Protein AF-A0A3N4USU9-F1 (afdb_monomer_lite)

Structure (mmCIF, N/CA/C/O backbone):
data_AF-A0A3N4USU9-F1
#
_entry.id   AF-A0A3N4USU9-F1
#
loop_
_atom_site.group_PDB
_atom_site.id
_atom_site.type_symbol
_atom_site.label_atom_id
_atom_site.label_alt_id
_atom_site.label_comp_id
_atom_site.label_asym_id
_atom_site.label_entity_id
_atom_site.label_seq_id
_atom_site.pdbx_PDB_ins_code
_atom_site.Cartn_x
_atom_site.Cartn_y
_atom_site.Cartn_z
_atom_site.occupancy
_atom_site.B_iso_or_equiv
_atom_site.auth_seq_id
_atom_site.auth_comp_id
_atom_site.auth_asym_id
_atom_site.auth_atom_id
_atom_site.pdbx_PDB_model_num
ATOM 1 N N . MET A 1 1 ? -16.118 17.727 32.313 1.00 42.22 1 MET A N 1
ATOM 2 C CA . MET A 1 1 ? -17.573 17.587 32.101 1.00 42.22 1 MET A CA 1
ATOM 3 C C . MET A 1 1 ? -17.747 16.653 30.914 1.00 42.22 1 MET A C 1
ATOM 5 O O . MET A 1 1 ? -17.311 17.023 29.834 1.00 42.22 1 MET A O 1
ATOM 9 N N . MET A 1 2 ? -18.210 15.415 31.122 1.00 39.75 2 MET A N 1
ATOM 10 C CA . MET A 1 2 ? -18.473 14.499 30.002 1.00 39.75 2 MET A CA 1
ATOM 11 C C . MET A 1 2 ? -19.680 15.032 29.230 1.00 39.75 2 MET A C 1
ATOM 13 O O . MET A 1 2 ? -20.738 15.245 29.820 1.00 39.75 2 MET A O 1
ATOM 17 N N . ASP A 1 3 ? -19.502 15.308 27.941 1.00 45.31 3 ASP A N 1
ATOM 18 C CA . ASP A 1 3 ? -20.587 15.764 27.081 1.00 45.31 3 ASP A CA 1
ATOM 19 C C . ASP A 1 3 ? -21.438 14.565 26.636 1.00 45.31 3 ASP A C 1
ATOM 21 O O . ASP A 1 3 ? -21.080 13.820 25.726 1.00 45.31 3 ASP A O 1
ATOM 25 N N . PHE A 1 4 ? -22.584 14.379 27.290 1.00 55.12 4 PHE A N 1
ATOM 26 C CA . PHE A 1 4 ? -23.579 13.365 26.930 1.00 55.12 4 PHE A CA 1
ATOM 27 C C . PHE A 1 4 ? -24.435 13.763 25.703 1.00 55.12 4 PHE A C 1
ATOM 29 O O . PHE A 1 4 ? -25.357 13.034 25.340 1.00 55.12 4 PHE A O 1
ATOM 36 N N . ASN A 1 5 ? -24.157 14.899 25.041 1.00 56.62 5 ASN A N 1
ATOM 37 C CA . ASN A 1 5 ? -24.917 15.394 23.886 1.00 56.62 5 ASN A CA 1
ATOM 38 C C . ASN A 1 5 ? -24.322 15.055 22.519 1.00 56.62 5 ASN A C 1
ATOM 40 O O . ASN A 1 5 ? -24.916 15.447 21.511 1.00 56.62 5 ASN A O 1
ATOM 44 N N . ALA A 1 6 ? -23.220 14.303 22.440 1.00 53.88 6 ALA A N 1
ATOM 45 C CA . ALA A 1 6 ? -22.645 13.901 21.152 1.00 53.88 6 ALA A CA 1
ATOM 46 C C . ALA A 1 6 ? -23.665 13.181 20.235 1.00 53.88 6 ALA A C 1
ATOM 48 O O . ALA A 1 6 ? -23.505 13.169 19.022 1.00 53.88 6 ALA A O 1
ATOM 49 N N . SER A 1 7 ? -24.762 12.651 20.796 1.00 56.38 7 SER A N 1
ATOM 50 C CA . SER A 1 7 ? -25.875 11.993 20.098 1.00 56.38 7 SER A CA 1
ATOM 51 C C . SER A 1 7 ? -27.075 12.897 19.745 1.00 56.38 7 SER A C 1
ATOM 53 O O . SER A 1 7 ? -28.122 12.381 19.341 1.00 56.38 7 SER A O 1
ATOM 55 N N . LYS A 1 8 ? -27.008 14.228 19.911 1.00 67.81 8 LYS A N 1
ATOM 56 C CA . LYS A 1 8 ? -28.188 15.101 19.717 1.00 67.81 8 LYS A CA 1
ATOM 57 C C . LYS A 1 8 ? -28.502 15.469 18.267 1.00 67.81 8 LYS A C 1
ATOM 59 O O . LYS A 1 8 ? -29.647 15.817 17.993 1.00 67.81 8 LYS A O 1
ATOM 64 N N . SER A 1 9 ? -27.551 15.375 17.338 1.00 86.12 9 SER A N 1
ATOM 65 C CA . SER A 1 9 ? -27.833 15.625 15.920 1.00 86.12 9 SER A CA 1
ATOM 66 C C . SER A 1 9 ? -28.196 14.333 15.187 1.00 86.12 9 SER A C 1
ATOM 68 O O . SER A 1 9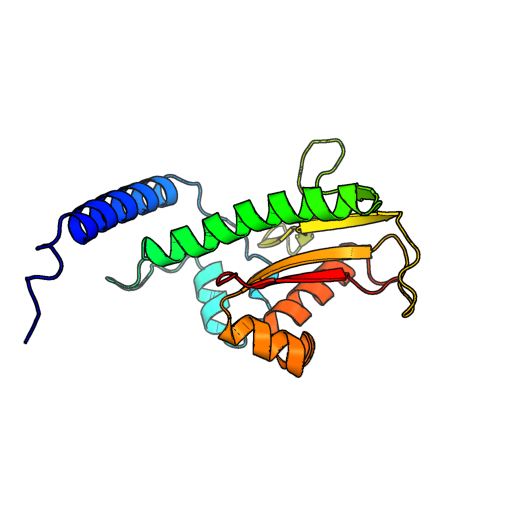 ? -27.663 13.260 15.478 1.00 86.12 9 SER A O 1
ATOM 70 N N . LEU A 1 10 ? -29.086 14.441 14.196 1.00 91.56 10 LEU A N 1
ATOM 71 C CA . LEU A 1 10 ? -29.401 13.341 13.283 1.00 91.56 10 LEU A CA 1
ATOM 72 C C . LEU A 1 10 ? -28.125 12.780 12.636 1.00 91.56 10 LEU A C 1
ATOM 74 O O . LEU A 1 10 ? -27.942 11.566 12.601 1.00 91.56 10 LEU A O 1
ATOM 78 N N . SER A 1 11 ? -27.215 13.656 12.201 1.00 91.69 11 SER A N 1
ATOM 79 C CA . SER A 1 11 ? -25.949 13.266 11.574 1.00 91.69 11 SER A CA 1
ATOM 80 C C . SER A 1 11 ? -25.061 12.440 12.504 1.00 91.69 11 SER A C 1
ATOM 82 O O . SER A 1 11 ? -24.484 11.447 12.066 1.00 91.69 11 SER A O 1
ATOM 84 N N . ALA A 1 12 ? -24.969 12.801 13.788 1.00 88.19 12 ALA A N 1
ATOM 85 C CA . ALA A 1 12 ? -24.167 12.044 14.745 1.00 88.19 12 ALA A CA 1
ATOM 86 C C . ALA A 1 12 ? -24.786 10.674 15.052 1.00 88.19 12 ALA A C 1
ATOM 88 O O . ALA A 1 12 ? -24.067 9.679 15.115 1.00 88.19 12 ALA A O 1
ATOM 89 N N . ARG A 1 13 ? -26.120 10.599 15.169 1.00 89.88 13 ARG A N 1
ATOM 90 C CA . ARG A 1 13 ? -26.834 9.321 15.337 1.00 89.88 13 ARG A CA 1
ATOM 91 C C . ARG A 1 13 ? -26.647 8.403 14.136 1.00 89.88 13 ARG A C 1
ATOM 93 O O . ARG A 1 13 ? -26.327 7.234 14.316 1.00 89.88 13 ARG A O 1
ATOM 100 N N . LEU A 1 14 ? -26.813 8.933 12.926 1.00 92.94 14 LEU A N 1
ATOM 101 C CA . LEU A 1 14 ? -26.617 8.170 11.698 1.00 92.94 14 LEU A CA 1
ATOM 102 C C . LEU A 1 14 ? -25.168 7.684 11.572 1.00 92.94 14 LEU A C 1
ATOM 104 O O . LEU A 1 14 ? -24.947 6.513 11.287 1.00 92.94 14 LEU A O 1
ATOM 108 N N . THR A 1 15 ? -24.192 8.553 11.853 1.00 91.88 15 THR A N 1
ATOM 109 C CA . THR A 1 15 ? -22.771 8.172 11.857 1.00 91.88 15 THR A CA 1
ATOM 110 C C . THR A 1 15 ? -22.510 7.042 12.848 1.00 91.88 15 THR A C 1
ATOM 112 O O . THR A 1 15 ? -21.899 6.054 12.475 1.00 91.88 15 THR A O 1
ATOM 115 N N . ALA A 1 16 ? -23.033 7.122 14.076 1.00 89.88 16 ALA A N 1
ATOM 116 C CA . ALA A 1 16 ? -22.855 6.061 15.068 1.00 89.88 16 ALA A CA 1
ATOM 117 C C . ALA A 1 16 ? -23.449 4.711 14.619 1.00 89.88 16 ALA A C 1
ATOM 119 O O . ALA A 1 16 ? -22.846 3.668 14.861 1.00 89.88 16 ALA A O 1
ATOM 120 N N . LEU A 1 17 ? -24.604 4.722 13.942 1.00 93.00 17 LEU A N 1
ATOM 121 C CA . LEU A 1 17 ? -25.209 3.507 13.381 1.00 93.00 17 LEU A CA 1
ATOM 122 C C . LEU A 1 17 ? -24.357 2.909 12.254 1.00 93.00 17 LEU A C 1
ATOM 124 O O . LEU A 1 17 ? -24.179 1.693 12.205 1.00 93.00 17 LEU A O 1
ATOM 128 N N . ILE A 1 18 ? -23.807 3.754 11.377 1.00 94.06 18 ILE A N 1
ATOM 129 C CA . ILE A 1 18 ? -22.889 3.326 10.314 1.00 94.06 18 ILE A CA 1
ATOM 130 C C . ILE A 1 18 ? -21.615 2.734 10.926 1.00 94.06 18 ILE A C 1
ATOM 132 O O . ILE A 1 18 ? -21.229 1.629 10.557 1.00 94.06 18 ILE A O 1
ATOM 136 N N . ASP A 1 19 ? -20.996 3.425 11.889 1.00 92.44 19 ASP A N 1
ATOM 137 C CA . ASP A 1 19 ? -19.785 2.972 12.580 1.00 92.44 19 ASP A CA 1
ATOM 138 C C . ASP A 1 19 ? -20.002 1.593 13.214 1.00 92.44 19 ASP A C 1
ATOM 140 O O . ASP A 1 19 ? -19.197 0.688 12.995 1.00 92.44 19 ASP A O 1
ATOM 144 N N . ALA A 1 20 ? -21.125 1.404 13.916 1.00 91.38 20 ALA A N 1
ATOM 145 C CA . ALA A 1 20 ? -21.482 0.124 14.518 1.00 91.38 20 ALA A CA 1
ATOM 146 C C . ALA A 1 20 ? -21.653 -0.987 13.467 1.00 91.38 20 ALA A C 1
ATOM 148 O O . ALA A 1 20 ? -21.142 -2.092 13.652 1.00 91.38 20 ALA A O 1
ATOM 149 N N . GLY A 1 21 ? -22.322 -0.699 12.345 1.00 93.81 21 GLY A N 1
ATOM 150 C CA . GLY A 1 21 ? -22.474 -1.651 11.242 1.00 93.81 21 GLY A CA 1
ATOM 151 C C . GLY A 1 21 ? -21.134 -2.049 10.614 1.00 93.81 21 GLY A C 1
ATOM 152 O O . GLY A 1 21 ? -20.874 -3.235 10.406 1.00 93.81 21 GLY A O 1
ATOM 153 N N . MET A 1 22 ? -20.243 -1.081 10.377 1.00 94.25 22 MET A N 1
ATOM 154 C CA . MET A 1 22 ? -18.896 -1.337 9.850 1.00 94.25 22 MET A CA 1
ATOM 155 C C . MET A 1 22 ? -18.056 -2.178 10.819 1.00 94.25 22 MET A C 1
ATOM 157 O O . MET A 1 22 ? -17.357 -3.099 10.397 1.00 94.25 22 MET A O 1
ATOM 161 N N . GLN A 1 23 ? -18.140 -1.897 12.120 1.00 91.81 23 GLN A N 1
ATOM 162 C CA . GLN A 1 23 ? -17.437 -2.657 13.154 1.00 91.81 23 GLN A CA 1
ATOM 163 C C . GLN A 1 23 ? -17.933 -4.103 13.241 1.00 91.81 23 GLN A C 1
ATOM 165 O O . GLN A 1 23 ? -17.115 -5.019 13.303 1.00 91.81 23 GLN A O 1
ATOM 170 N N . GLN A 1 24 ? -19.249 -4.327 13.183 1.00 92.31 24 GLN A N 1
ATOM 171 C CA . GLN A 1 24 ? -19.830 -5.673 13.151 1.00 92.31 24 GLN A CA 1
ATOM 172 C C . GLN A 1 24 ? -19.385 -6.448 11.908 1.00 92.31 24 GLN A C 1
ATOM 174 O O . GLN A 1 24 ? -18.941 -7.590 12.019 1.00 92.31 24 GLN A O 1
ATOM 179 N N . ALA A 1 25 ? -19.429 -5.811 10.734 1.00 92.31 25 ALA A N 1
ATOM 180 C CA . ALA A 1 25 ? -18.960 -6.417 9.492 1.00 92.31 25 ALA A CA 1
ATOM 181 C C . ALA A 1 25 ? -17.468 -6.778 9.563 1.00 92.31 25 ALA A C 1
ATOM 183 O O . ALA A 1 25 ? -17.075 -7.867 9.150 1.00 92.31 25 ALA A O 1
ATOM 184 N N . ARG A 1 26 ? -16.634 -5.901 10.137 1.00 90.12 26 ARG A N 1
ATOM 185 C CA . ARG A 1 26 ? -15.205 -6.164 10.341 1.00 90.12 26 ARG A CA 1
ATOM 186 C C . ARG A 1 26 ? -14.960 -7.306 11.327 1.00 90.12 26 ARG A C 1
ATOM 188 O O . ARG A 1 26 ? -14.083 -8.123 11.076 1.00 90.12 26 ARG A O 1
ATOM 195 N N . ALA A 1 27 ? -15.720 -7.377 12.418 1.00 87.88 27 ALA A N 1
ATOM 196 C CA . ALA A 1 27 ? -15.602 -8.440 13.416 1.00 87.88 27 ALA A CA 1
ATOM 197 C C . ALA A 1 27 ? -15.996 -9.823 12.869 1.00 87.88 27 ALA A C 1
ATOM 199 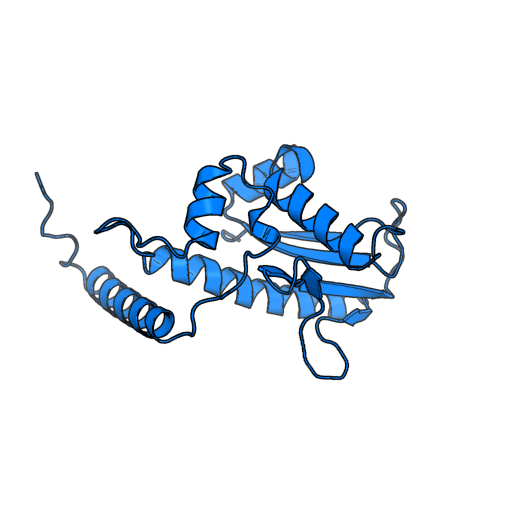O O . ALA A 1 27 ? -15.492 -10.833 13.350 1.00 87.88 27 ALA A O 1
ATOM 200 N N . ALA A 1 28 ? -16.865 -9.869 11.854 1.00 91.75 28 ALA A N 1
ATOM 201 C CA . ALA A 1 28 ? -17.248 -11.101 11.169 1.00 91.75 28 ALA A CA 1
ATOM 202 C C . ALA A 1 28 ? -16.206 -11.587 10.141 1.00 91.75 28 ALA A C 1
ATOM 204 O O . ALA A 1 28 ? -16.287 -12.727 9.683 1.00 91.75 28 ALA A O 1
ATOM 205 N N . GLN A 1 29 ? -15.236 -10.749 9.753 1.00 89.62 29 GLN A N 1
ATOM 206 C CA . GLN A 1 29 ? -14.177 -11.148 8.826 1.00 89.62 29 GLN A CA 1
ATOM 207 C C . GLN A 1 29 ? -13.173 -12.080 9.521 1.00 89.62 29 GLN A C 1
ATOM 209 O O . GLN A 1 29 ? -12.840 -11.867 10.690 1.00 89.62 29 GLN A O 1
ATOM 214 N N . PRO A 1 30 ? -12.632 -13.087 8.809 1.00 88.75 30 PRO A N 1
ATOM 215 C CA . PRO A 1 30 ? -11.577 -13.924 9.358 1.00 88.75 30 PRO A CA 1
ATOM 216 C C . PRO A 1 30 ? -10.366 -13.063 9.728 1.00 88.75 30 PRO A C 1
ATOM 218 O O . PRO A 1 30 ? -9.917 -12.209 8.955 1.00 88.75 30 PRO A O 1
ATOM 221 N N . ARG A 1 31 ? -9.829 -13.291 10.929 1.00 85.25 31 ARG A N 1
ATOM 222 C CA . ARG A 1 31 ? -8.599 -12.629 11.371 1.00 85.25 31 ARG A CA 1
ATOM 223 C C . ARG A 1 31 ? -7.437 -13.111 10.508 1.00 85.25 31 ARG A C 1
ATOM 225 O O . ARG A 1 31 ? -7.342 -14.291 10.176 1.00 85.25 31 ARG A O 1
ATOM 232 N N . ARG A 1 32 ? -6.542 -12.188 10.154 1.00 87.19 32 ARG A N 1
ATOM 233 C CA . ARG A 1 32 ? -5.291 -12.541 9.476 1.00 87.19 32 ARG A CA 1
ATOM 234 C C . ARG A 1 32 ? -4.428 -13.360 10.431 1.00 87.19 32 ARG A C 1
ATOM 236 O O . ARG A 1 32 ? -4.265 -12.984 11.584 1.00 87.19 32 ARG A O 1
ATOM 243 N N . THR A 1 33 ? -3.863 -14.448 9.927 1.00 90.38 33 THR A N 1
ATOM 244 C CA . THR A 1 33 ? -2.987 -15.366 10.676 1.00 90.38 33 THR A CA 1
ATOM 245 C C . THR A 1 33 ? -1.498 -15.089 10.445 1.00 90.38 33 THR A C 1
ATOM 247 O O . THR A 1 33 ? -0.641 -15.825 10.929 1.00 90.38 33 THR A O 1
ATOM 250 N N . TYR A 1 34 ? -1.186 -14.027 9.702 1.00 93.50 34 TYR A N 1
ATOM 251 C CA . TYR A 1 34 ? 0.160 -13.641 9.300 1.00 93.50 34 TYR A CA 1
ATOM 252 C C . TYR A 1 34 ? 0.407 -12.160 9.588 1.00 93.50 34 TYR A C 1
ATOM 254 O O . TYR A 1 34 ? -0.514 -11.337 9.565 1.00 93.50 34 TYR A O 1
ATOM 262 N N . LEU A 1 35 ? 1.673 -11.806 9.801 1.00 94.69 35 LEU A N 1
ATOM 263 C CA . LEU A 1 35 ? 2.101 -10.417 9.870 1.00 94.69 35 LEU A CA 1
ATOM 264 C C . LEU A 1 35 ? 2.188 -9.851 8.451 1.00 94.69 35 LEU A C 1
ATOM 266 O O . LEU A 1 35 ? 2.865 -10.404 7.585 1.00 94.69 35 LEU A O 1
ATOM 270 N N . GLY A 1 36 ? 1.502 -8.738 8.206 1.00 95.38 36 GLY A N 1
ATOM 271 C CA . GLY A 1 36 ? 1.601 -8.036 6.931 1.00 95.38 36 GLY A CA 1
ATOM 272 C C . GLY A 1 36 ? 2.954 -7.341 6.803 1.00 95.38 36 GLY A C 1
ATOM 273 O O . GLY A 1 36 ? 3.327 -6.561 7.674 1.00 95.38 36 GLY A O 1
ATOM 274 N N . ALA A 1 37 ? 3.670 -7.541 5.702 1.00 94.69 37 ALA A N 1
ATOM 275 C CA . ALA A 1 37 ? 4.971 -6.907 5.484 1.00 94.69 37 ALA A CA 1
ATOM 276 C C . ALA A 1 37 ? 4.910 -5.364 5.422 1.00 94.69 37 ALA A C 1
ATOM 278 O O . ALA A 1 37 ? 5.898 -4.701 5.725 1.00 94.69 37 ALA A O 1
ATOM 279 N N . SER A 1 38 ? 3.731 -4.776 5.181 1.00 93.88 38 SER A N 1
ATOM 280 C CA . SER A 1 38 ? 3.488 -3.331 5.335 1.00 93.88 38 SER A CA 1
ATOM 281 C C . SER A 1 38 ? 3.620 -2.823 6.779 1.00 93.88 38 SER A C 1
ATOM 283 O O . SER A 1 38 ? 3.708 -1.618 7.013 1.00 93.88 38 SER A O 1
ATOM 285 N N . ARG A 1 39 ? 3.656 -3.727 7.765 1.00 93.94 39 ARG A N 1
ATOM 286 C CA . ARG A 1 39 ? 3.884 -3.421 9.182 1.00 93.94 39 ARG A CA 1
ATOM 287 C C . ARG A 1 39 ? 5.366 -3.376 9.545 1.00 93.94 39 ARG A C 1
ATOM 289 O O . ARG A 1 39 ? 5.720 -2.666 10.477 1.00 93.94 39 ARG A O 1
ATOM 296 N N . LEU A 1 40 ? 6.236 -4.074 8.813 1.00 90.44 40 LEU A N 1
ATOM 297 C CA . LEU A 1 40 ? 7.642 -4.264 9.201 1.00 90.44 40 LEU A CA 1
ATOM 298 C C . LEU A 1 40 ? 8.483 -2.977 9.224 1.00 90.44 40 LEU A C 1
ATOM 300 O O . LEU A 1 40 ? 9.554 -2.966 9.815 1.00 90.44 40 LEU A O 1
ATOM 304 N N . GLY A 1 41 ? 7.997 -1.881 8.638 1.00 87.19 41 GLY A N 1
ATOM 305 C CA . GLY A 1 41 ? 8.641 -0.569 8.749 1.00 87.19 41 GLY A CA 1
ATOM 306 C C . GLY A 1 41 ? 8.330 0.200 10.042 1.00 87.19 41 GLY A C 1
ATOM 307 O O . GLY A 1 41 ? 8.854 1.296 10.238 1.00 87.19 41 GLY A O 1
ATOM 308 N N . VAL A 1 42 ? 7.443 -0.308 10.904 1.00 92.19 42 VAL A N 1
ATOM 309 C CA . VAL A 1 42 ? 7.060 0.342 12.168 1.00 92.19 42 VAL A CA 1
ATOM 310 C C . VAL A 1 42 ? 8.199 0.238 13.184 1.00 92.19 42 VAL A C 1
ATOM 312 O O . VAL A 1 42 ? 8.660 -0.851 13.495 1.00 92.19 42 VAL A O 1
ATOM 315 N N . ALA A 1 43 ? 8.599 1.372 13.769 1.00 90.81 43 ALA A N 1
ATOM 316 C CA . ALA A 1 43 ? 9.738 1.434 14.691 1.00 90.81 43 ALA A CA 1
ATOM 317 C C . ALA A 1 43 ? 9.540 0.661 16.013 1.00 90.81 43 ALA A C 1
ATOM 319 O O . ALA A 1 43 ? 10.510 0.277 16.658 1.00 90.81 43 ALA A O 1
ATOM 320 N N . CYS A 1 44 ? 8.294 0.459 16.455 1.00 94.56 44 CYS A N 1
ATOM 321 C CA . CYS A 1 44 ? 8.001 -0.244 17.703 1.00 94.56 44 CYS A CA 1
ATOM 322 C C . CYS A 1 44 ? 7.866 -1.753 17.469 1.00 94.56 44 CYS A C 1
ATOM 324 O O . CYS A 1 44 ? 6.782 -2.250 17.164 1.00 94.56 44 CYS A O 1
ATOM 326 N N . GLU A 1 45 ? 8.947 -2.497 17.688 1.00 92.56 45 GLU A N 1
ATOM 327 C CA . GLU A 1 45 ? 8.958 -3.961 17.552 1.00 92.56 45 GLU A CA 1
ATOM 328 C C . GLU A 1 45 ? 7.968 -4.654 18.498 1.00 92.56 45 GLU A C 1
ATOM 330 O O . GLU A 1 45 ? 7.347 -5.653 18.137 1.00 92.56 45 GLU A O 1
ATOM 335 N N . ARG A 1 46 ? 7.747 -4.104 19.701 1.00 94.06 46 ARG A N 1
ATOM 336 C CA . ARG A 1 46 ? 6.758 -4.646 20.646 1.00 94.06 46 ARG A CA 1
ATOM 337 C C . ARG A 1 46 ? 5.338 -4.594 20.077 1.00 94.06 46 ARG A C 1
ATOM 339 O O . ARG A 1 46 ? 4.564 -5.513 20.319 1.00 94.06 46 ARG A O 1
ATOM 346 N N . ALA A 1 47 ? 5.006 -3.557 19.305 1.00 91.88 47 ALA A N 1
ATOM 347 C CA . ALA A 1 47 ? 3.713 -3.486 18.632 1.00 91.88 47 ALA A CA 1
ATOM 348 C C . ALA A 1 47 ? 3.562 -4.624 17.610 1.00 91.88 47 ALA A C 1
ATOM 350 O O . ALA A 1 47 ? 2.522 -5.274 17.573 1.00 91.88 47 ALA A O 1
ATOM 351 N N . LEU A 1 48 ? 4.626 -4.935 16.859 1.00 92.31 48 LEU A N 1
ATOM 352 C CA . LEU A 1 48 ? 4.636 -6.070 15.929 1.00 92.31 48 LEU A CA 1
ATOM 353 C C . LEU A 1 48 ? 4.475 -7.408 16.659 1.00 92.31 48 LEU A C 1
ATOM 355 O O . LEU A 1 48 ? 3.751 -8.278 16.187 1.00 92.31 48 LEU A O 1
ATOM 359 N N . GLN A 1 49 ? 5.091 -7.569 17.832 1.00 92.81 49 GLN A N 1
ATOM 360 C CA . GLN A 1 49 ? 4.913 -8.772 18.649 1.00 92.81 49 GLN A CA 1
ATOM 361 C C . GLN A 1 49 ? 3.461 -8.965 19.094 1.00 92.81 49 GLN A C 1
ATOM 363 O O . GLN A 1 49 ? 2.980 -10.094 19.074 1.00 92.81 49 GLN A O 1
ATOM 368 N N . TYR A 1 50 ? 2.755 -7.893 19.468 1.00 92.38 50 TYR A N 1
ATOM 369 C CA . TYR A 1 50 ? 1.337 -7.985 19.823 1.00 92.38 50 TYR A CA 1
ATOM 370 C C . TYR A 1 50 ? 0.463 -8.394 18.639 1.00 92.38 50 TYR A C 1
ATOM 372 O O . TYR A 1 50 ? -0.442 -9.203 18.820 1.00 92.38 50 TYR A O 1
ATOM 380 N N . GLU A 1 51 ? 0.762 -7.908 17.432 1.00 90.31 51 GLU A N 1
ATOM 381 C CA . GLU A 1 51 ? 0.072 -8.351 16.214 1.00 90.31 51 GLU A CA 1
ATOM 382 C C . GLU A 1 51 ? 0.335 -9.833 15.927 1.00 90.31 51 GLU A C 1
ATOM 384 O O . GLU A 1 51 ? -0.592 -10.584 15.643 1.00 90.31 51 GLU A O 1
ATOM 389 N N . VAL A 1 52 ? 1.588 -10.275 16.058 1.00 90.44 52 VAL A N 1
ATOM 390 C CA . VAL A 1 52 ? 1.972 -11.678 15.841 1.00 90.44 52 VAL A CA 1
ATOM 391 C C . VAL A 1 52 ? 1.357 -12.616 16.884 1.00 90.44 52 VAL A C 1
ATOM 393 O O . VAL A 1 52 ? 1.023 -13.753 16.555 1.00 90.44 52 VAL A O 1
ATOM 396 N N . ALA A 1 53 ? 1.235 -12.169 18.134 1.00 92.00 53 ALA A N 1
ATOM 397 C CA . ALA A 1 53 ? 0.661 -12.943 19.233 1.00 92.00 53 ALA A CA 1
ATOM 398 C C . ALA A 1 53 ? -0.876 -12.886 19.285 1.00 92.00 53 ALA A C 1
ATOM 400 O O . ALA A 1 53 ? -1.460 -13.484 20.185 1.00 92.00 53 ALA A O 1
ATOM 401 N N . ASP A 1 54 ? -1.512 -12.154 18.364 1.00 87.81 54 ASP A N 1
ATOM 402 C CA . ASP A 1 54 ? -2.947 -11.858 18.373 1.00 87.81 54 ASP A CA 1
ATOM 403 C C . ASP A 1 54 ? -3.433 -11.321 19.732 1.00 87.81 54 ASP A C 1
ATOM 405 O O . ASP A 1 54 ? -4.486 -11.700 20.249 1.00 87.81 54 ASP A O 1
ATOM 409 N N . ALA A 1 55 ? -2.630 -10.444 20.345 1.00 91.31 55 ALA A N 1
ATOM 410 C CA . ALA A 1 55 ? -2.935 -9.897 21.658 1.00 91.31 55 ALA A CA 1
ATOM 411 C C . ALA A 1 55 ? -4.279 -9.140 21.629 1.00 91.31 55 ALA A C 1
ATOM 413 O O . ALA A 1 55 ? -4.566 -8.423 20.660 1.00 91.31 55 ALA A O 1
ATOM 414 N N . PRO A 1 56 ? -5.119 -9.274 22.672 1.00 87.69 56 PRO A N 1
ATOM 415 C CA . PRO A 1 56 ? -6.376 -8.548 22.738 1.00 87.69 56 PRO A CA 1
ATOM 416 C C . PRO A 1 56 ? -6.115 -7.042 22.753 1.00 87.69 56 PRO A C 1
ATOM 418 O O . PRO A 1 56 ? -5.159 -6.561 23.360 1.00 87.69 56 PRO A O 1
ATOM 421 N N . VAL A 1 57 ? -6.988 -6.301 22.078 1.00 86.50 57 VAL A N 1
ATOM 422 C CA . VAL A 1 57 ? -6.963 -4.839 22.105 1.00 86.50 57 VAL A CA 1
ATOM 423 C C . VAL A 1 57 ? -7.423 -4.367 23.484 1.00 86.50 57 VAL A C 1
ATOM 425 O O . VAL A 1 57 ? -8.349 -4.943 24.057 1.00 86.50 57 VAL A O 1
ATOM 428 N N . ASP A 1 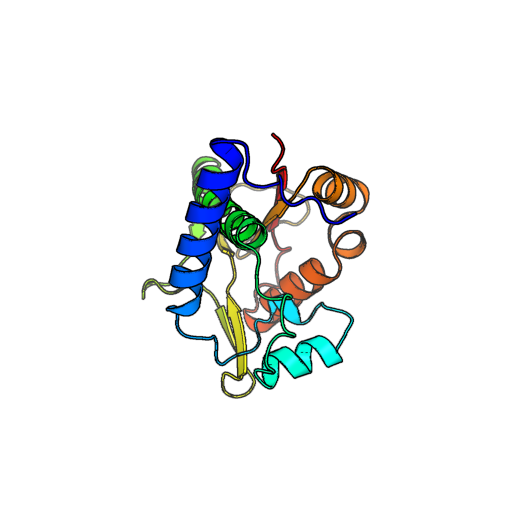58 ? -6.788 -3.318 24.007 1.00 87.81 58 ASP A N 1
ATOM 429 C CA . ASP A 1 58 ? -7.207 -2.705 25.267 1.00 87.81 58 ASP A CA 1
ATOM 430 C C . ASP A 1 58 ? -8.675 -2.238 25.186 1.00 87.81 58 ASP A C 1
ATOM 432 O O . ASP A 1 58 ? -9.078 -1.675 24.160 1.00 87.81 58 ASP A O 1
ATOM 436 N N . PRO A 1 59 ? -9.477 -2.395 26.255 1.00 83.56 59 PRO A N 1
ATOM 437 C CA . PRO A 1 59 ? -10.868 -1.950 26.259 1.00 83.56 59 PRO A CA 1
ATOM 438 C C . PRO A 1 59 ? -11.012 -0.472 25.864 1.00 83.56 59 PRO A C 1
ATOM 440 O O . PRO A 1 59 ? -10.356 0.402 26.438 1.00 83.56 59 PRO A O 1
ATOM 443 N N . GLY A 1 60 ? -11.878 -0.179 24.891 1.00 80.19 60 GLY A N 1
ATOM 444 C CA . GLY A 1 60 ? -12.095 1.180 24.379 1.00 80.19 60 GLY A CA 1
ATOM 445 C C . GLY A 1 60 ? -11.054 1.655 23.356 1.00 80.19 60 GLY A C 1
ATOM 446 O O . GLY A 1 60 ? -11.057 2.831 22.979 1.00 80.19 60 GLY A O 1
ATOM 447 N N . ARG A 1 61 ? -10.138 0.780 22.922 1.00 81.19 61 ARG A N 1
ATOM 448 C CA . ARG A 1 61 ? -9.166 1.030 21.842 1.00 81.19 61 ARG A CA 1
ATOM 449 C C . ARG A 1 61 ? -9.474 0.245 20.567 1.00 81.19 61 ARG A C 1
ATOM 451 O O . ARG A 1 61 ? -8.635 0.197 19.668 1.00 81.19 61 ARG A O 1
ATOM 458 N N . GLU A 1 62 ? -10.653 -0.361 20.476 1.00 81.81 62 GLU A N 1
ATOM 459 C CA . GLU A 1 62 ? -11.124 -1.045 19.277 1.00 81.81 62 GLU A CA 1
ATOM 460 C C . GLU A 1 62 ? -11.142 -0.082 18.078 1.00 81.81 62 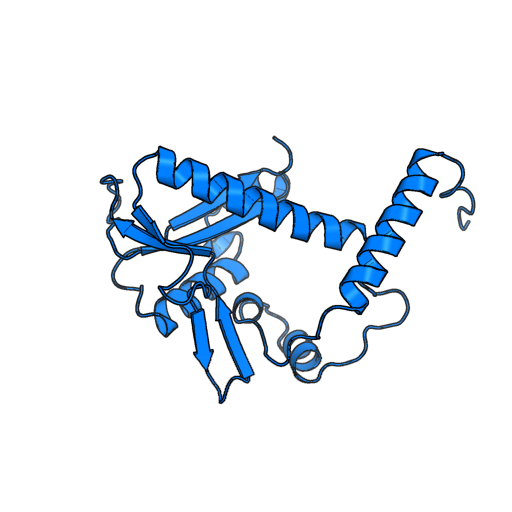GLU A C 1
ATOM 462 O O . GLU A 1 62 ? -11.256 1.137 18.233 1.00 81.81 62 GLU A O 1
ATOM 467 N N . ALA A 1 63 ? -11.015 -0.622 16.862 1.00 75.38 63 ALA A N 1
ATOM 468 C CA . ALA A 1 63 ? -11.025 0.196 15.653 1.00 75.38 63 ALA A CA 1
ATOM 469 C C . ALA A 1 63 ? -12.326 1.013 15.571 1.00 75.38 63 ALA A C 1
ATOM 471 O O . ALA A 1 63 ? -13.418 0.447 15.462 1.00 75.38 63 ALA A O 1
ATOM 472 N N . ASP A 1 64 ? -12.208 2.344 15.621 1.00 84.69 64 ASP A N 1
ATOM 473 C CA . ASP A 1 64 ? -13.352 3.238 15.458 1.00 84.69 64 ASP A CA 1
ATOM 474 C C . ASP A 1 64 ? -13.863 3.188 14.004 1.00 84.69 64 ASP A C 1
ATOM 476 O O . ASP A 1 64 ? -13.114 2.912 13.060 1.00 84.69 64 ASP A O 1
ATOM 480 N N . GLY A 1 65 ? -15.160 3.434 13.792 1.00 88.12 65 GLY A N 1
ATOM 481 C CA . GLY A 1 65 ? -15.734 3.399 12.440 1.00 88.12 65 GLY A CA 1
ATOM 482 C C . GLY A 1 65 ? -15.090 4.426 11.503 1.00 88.12 65 GLY A C 1
ATOM 483 O O . GLY A 1 65 ? -14.975 4.206 10.295 1.00 88.12 65 GLY A O 1
ATOM 484 N N . ARG A 1 66 ? -14.569 5.522 12.064 1.00 90.12 66 ARG A N 1
ATOM 485 C CA . ARG A 1 66 ? -13.771 6.511 11.337 1.00 90.12 66 ARG A CA 1
ATOM 486 C C . ARG A 1 66 ? -12.517 5.902 10.709 1.00 90.12 66 ARG A C 1
ATOM 488 O O . ARG A 1 66 ? -12.244 6.193 9.547 1.00 90.12 66 ARG A O 1
ATOM 495 N N . LEU A 1 67 ? -11.762 5.079 11.432 1.00 91.31 67 LEU A N 1
ATOM 496 C CA . LEU A 1 67 ? -10.581 4.397 10.912 1.00 91.31 67 LEU A CA 1
ATOM 497 C C . LEU A 1 67 ? -10.961 3.403 9.809 1.00 91.31 67 LEU A C 1
ATOM 499 O O . LEU A 1 67 ? -10.286 3.359 8.783 1.00 91.31 67 LEU A O 1
ATOM 503 N N . LEU A 1 68 ? -12.070 2.674 9.971 1.00 93.44 68 LEU A N 1
ATOM 504 C CA . LEU A 1 68 ? -12.575 1.763 8.936 1.00 93.44 68 LEU A CA 1
ATOM 505 C C . LEU A 1 68 ? -12.895 2.508 7.631 1.00 93.44 68 LEU A C 1
ATOM 507 O O . LEU A 1 68 ? -12.447 2.091 6.567 1.00 93.44 68 LEU A O 1
ATOM 511 N N . ARG A 1 69 ? -13.542 3.679 7.706 1.00 94.19 69 ARG A N 1
ATOM 512 C CA . ARG A 1 69 ? -13.774 4.529 6.522 1.00 94.19 69 ARG A CA 1
ATOM 513 C C . ARG A 1 69 ? -12.493 4.999 5.845 1.00 94.19 69 ARG A C 1
ATOM 515 O O . ARG A 1 69 ? -12.472 5.156 4.627 1.00 94.19 69 ARG A O 1
ATOM 522 N N . VAL A 1 70 ? -11.435 5.270 6.611 1.00 94.31 70 VAL A N 1
ATOM 523 C CA . VAL A 1 70 ? -10.141 5.661 6.033 1.00 94.31 70 VAL A CA 1
ATOM 524 C C . VAL A 1 70 ? -9.556 4.514 5.210 1.00 94.31 70 VAL A C 1
ATOM 526 O O . VAL A 1 70 ? -9.046 4.776 4.121 1.00 94.31 70 VAL A O 1
ATOM 529 N N . PHE A 1 71 ? -9.664 3.270 5.688 1.00 93.06 71 PHE A N 1
ATOM 530 C CA . PHE A 1 71 ? -9.236 2.094 4.927 1.00 93.06 71 PHE A CA 1
ATOM 531 C C . PHE A 1 71 ? -10.089 1.879 3.675 1.00 93.06 71 PHE A C 1
ATOM 533 O O . PHE A 1 71 ? -9.528 1.743 2.591 1.00 93.06 71 PHE A O 1
ATOM 540 N N . ASP A 1 72 ? -11.417 1.947 3.793 1.00 94.94 72 ASP A N 1
ATOM 541 C CA . ASP A 1 72 ? -12.316 1.760 2.647 1.00 94.94 72 ASP A CA 1
ATOM 542 C C . ASP A 1 72 ? -12.107 2.825 1.567 1.00 94.94 72 ASP A C 1
ATOM 544 O O . ASP A 1 72 ? -12.037 2.504 0.381 1.00 94.94 72 ASP A O 1
ATOM 548 N N . ARG A 1 73 ? -11.911 4.091 1.958 1.00 96.12 73 ARG A N 1
ATOM 549 C CA . ARG A 1 73 ? -11.531 5.151 1.013 1.00 96.12 73 ARG A CA 1
ATOM 550 C C . ARG A 1 73 ? -10.205 4.841 0.319 1.00 96.12 73 ARG A C 1
ATOM 552 O O . ARG A 1 73 ? -10.053 5.167 -0.852 1.00 96.12 73 ARG A O 1
ATOM 559 N N . GLY A 1 74 ? -9.251 4.245 1.033 1.00 96.12 74 GLY A N 1
ATOM 560 C CA . GLY A 1 74 ? -7.994 3.776 0.455 1.00 96.12 74 GLY A CA 1
ATOM 561 C C . GLY A 1 74 ? -8.230 2.796 -0.694 1.00 96.12 74 GLY A C 1
ATOM 562 O O . GLY A 1 74 ? -7.742 3.054 -1.789 1.00 96.12 74 GLY A O 1
ATOM 563 N N . HIS A 1 75 ? -9.041 1.757 -0.468 1.00 95.38 75 HIS A N 1
ATOM 564 C CA . HIS A 1 75 ? -9.371 0.755 -1.489 1.00 95.38 75 HIS A CA 1
ATOM 565 C C . HIS A 1 75 ? -10.091 1.365 -2.701 1.00 95.38 75 HIS A C 1
ATOM 567 O O . HIS A 1 75 ? -9.706 1.118 -3.837 1.00 95.38 75 HIS A O 1
ATOM 573 N N . VAL A 1 76 ? -11.085 2.235 -2.478 1.00 97.19 76 VAL A N 1
ATOM 574 C CA . VAL A 1 76 ? -11.794 2.907 -3.586 1.00 97.19 76 VAL A CA 1
ATOM 575 C C . VAL A 1 76 ? -10.835 3.745 -4.437 1.00 97.19 76 VAL A C 1
ATOM 577 O O . VAL A 1 76 ? -10.933 3.774 -5.661 1.00 97.19 76 VAL A O 1
ATOM 580 N N . ILE A 1 77 ? -9.891 4.439 -3.799 1.00 97.56 77 ILE A N 1
ATOM 581 C CA . ILE A 1 77 ? -8.921 5.280 -4.506 1.00 97.56 77 ILE A CA 1
ATOM 582 C C . ILE A 1 77 ? -7.854 4.444 -5.219 1.00 97.56 77 ILE A C 1
ATOM 584 O O . ILE A 1 77 ? -7.373 4.857 -6.271 1.00 97.56 77 ILE A O 1
ATOM 588 N N . GLU A 1 78 ? -7.496 3.279 -4.686 1.00 97.75 78 GLU A N 1
ATOM 589 C CA . GLU A 1 78 ? -6.658 2.299 -5.379 1.00 97.75 78 GLU A CA 1
ATOM 590 C C . GLU A 1 78 ? -7.310 1.850 -6.693 1.00 97.75 78 GLU A C 1
ATOM 592 O O . GLU A 1 78 ? -6.681 1.982 -7.742 1.00 97.75 78 GLU A O 1
ATOM 597 N N . ASP A 1 79 ? -8.588 1.459 -6.672 1.00 97.69 79 ASP A N 1
ATOM 598 C CA . ASP A 1 79 ? -9.333 1.079 -7.882 1.00 97.69 79 ASP A CA 1
ATOM 599 C C . ASP A 1 79 ? -9.384 2.219 -8.916 1.00 97.69 79 ASP A C 1
ATOM 601 O O . ASP A 1 79 ? -9.164 2.006 -10.114 1.00 97.69 79 ASP A O 1
ATOM 605 N N . CYS A 1 80 ? -9.613 3.456 -8.462 1.00 98.06 80 CYS A N 1
ATOM 606 C CA . CYS A 1 80 ? -9.555 4.637 -9.325 1.00 98.06 80 CYS A CA 1
ATOM 607 C C . CYS A 1 80 ? -8.170 4.810 -9.967 1.00 98.06 80 CYS A C 1
ATOM 609 O O . CYS A 1 80 ? -8.073 5.006 -11.180 1.00 98.06 80 CYS A O 1
ATOM 611 N N . MET A 1 81 ? -7.097 4.703 -9.179 1.00 98.44 81 MET A N 1
ATOM 612 C CA . MET A 1 81 ? -5.725 4.833 -9.671 1.00 98.44 81 MET A CA 1
ATOM 613 C C . MET A 1 81 ? -5.359 3.740 -10.676 1.00 98.44 81 MET A C 1
ATOM 615 O O . MET A 1 81 ? -4.687 4.039 -11.663 1.00 98.44 81 MET A O 1
ATOM 619 N N . VAL A 1 82 ? -5.832 2.504 -10.479 1.00 98.44 82 VAL A N 1
ATOM 620 C CA . VAL A 1 82 ? -5.686 1.426 -11.470 1.00 98.44 82 VAL A CA 1
ATOM 621 C C . VAL A 1 82 ? -6.293 1.854 -12.807 1.00 98.44 82 VAL A C 1
ATOM 623 O O . VAL A 1 82 ? -5.657 1.709 -13.855 1.00 98.44 82 VAL A O 1
ATOM 626 N N . GLY A 1 83 ? -7.509 2.408 -12.778 1.00 98.62 83 GLY A N 1
ATOM 627 C CA . GLY A 1 83 ? -8.182 2.933 -13.965 1.00 98.62 83 GLY A CA 1
ATOM 628 C C . GLY A 1 83 ? -7.397 4.059 -14.639 1.00 98.62 83 GLY A C 1
ATOM 629 O O . GLY A 1 83 ? -7.196 4.026 -15.853 1.00 98.62 83 GLY A O 1
ATOM 630 N N . TRP A 1 84 ? -6.904 5.025 -13.863 1.00 98.62 84 TRP A N 1
ATOM 631 C CA . TRP A 1 84 ? -6.157 6.17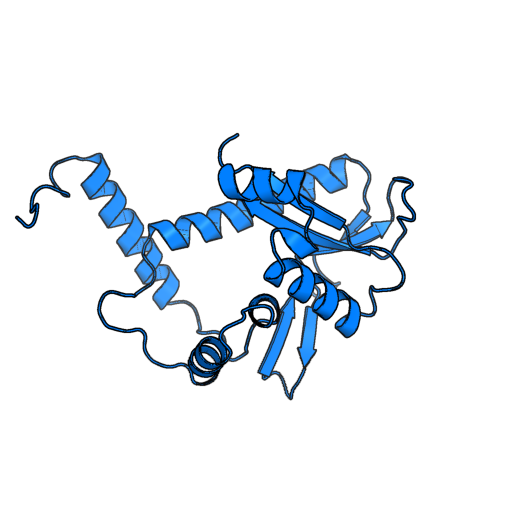1 -14.389 1.00 98.62 84 TRP A CA 1
ATOM 632 C C . TRP A 1 84 ? -4.800 5.780 -14.977 1.00 98.62 84 TRP A C 1
ATOM 634 O O . TRP A 1 84 ? -4.455 6.262 -16.052 1.00 98.62 84 TRP A O 1
ATOM 644 N N . LEU A 1 85 ? -4.053 4.879 -14.331 1.00 98.62 85 LEU A N 1
ATOM 645 C CA . LEU A 1 85 ? -2.777 4.385 -14.857 1.00 98.62 85 LEU A CA 1
ATOM 646 C C . LEU A 1 85 ? -2.979 3.629 -16.174 1.00 98.62 85 LEU A C 1
ATOM 648 O O . LEU A 1 85 ? -2.284 3.891 -17.153 1.00 98.62 85 LEU A O 1
ATOM 652 N N . ARG A 1 86 ? -3.980 2.749 -16.253 1.00 98.69 86 ARG A N 1
ATOM 653 C CA . ARG A 1 86 ? -4.294 2.054 -17.511 1.00 98.69 86 ARG A CA 1
ATOM 654 C C . ARG A 1 86 ? -4.712 3.027 -18.611 1.00 98.69 86 ARG A C 1
ATOM 656 O O . ARG A 1 86 ? -4.230 2.919 -19.734 1.00 98.69 86 ARG A O 1
ATOM 663 N N . ALA A 1 87 ? -5.552 4.010 -18.288 1.00 98.69 87 ALA A N 1
ATOM 664 C CA . ALA A 1 87 ? -5.948 5.056 -19.232 1.00 98.69 87 ALA A CA 1
ATOM 665 C C . ALA A 1 87 ? -4.760 5.922 -19.693 1.00 98.69 87 ALA A C 1
ATOM 667 O O . ALA A 1 87 ? -4.751 6.391 -20.828 1.00 98.69 87 ALA A O 1
ATOM 668 N N . ALA A 1 88 ? -3.742 6.092 -18.846 1.00 98.25 88 ALA A N 1
ATOM 669 C CA . ALA A 1 88 ? -2.492 6.771 -19.179 1.00 98.25 88 ALA A CA 1
ATOM 670 C C . ALA A 1 88 ? -1.521 5.915 -20.023 1.00 98.25 88 ALA A C 1
ATOM 672 O O . ALA A 1 88 ? -0.436 6.384 -20.362 1.00 98.25 88 ALA A O 1
ATOM 673 N N . GLY A 1 89 ? -1.897 4.683 -20.386 1.00 98.25 89 GLY A N 1
ATOM 674 C CA . GLY A 1 89 ? -1.129 3.817 -21.282 1.00 98.25 89 GLY A CA 1
ATOM 675 C C . GLY A 1 89 ? -0.194 2.827 -20.587 1.00 98.25 89 GLY A C 1
ATOM 676 O O . GLY A 1 89 ? 0.616 2.196 -21.263 1.00 98.25 89 GLY A O 1
ATOM 677 N N . PHE A 1 90 ? -0.281 2.668 -19.264 1.00 98.56 90 PHE A N 1
ATOM 678 C CA . PHE A 1 90 ? 0.471 1.634 -18.553 1.00 98.56 90 PHE A CA 1
ATOM 679 C C . PHE A 1 90 ? -0.197 0.256 -18.682 1.00 98.56 90 PHE A C 1
ATOM 681 O O . PHE A 1 90 ? -1.406 0.120 -18.473 1.00 98.56 90 PHE A O 1
ATOM 688 N N . ASP A 1 91 ? 0.598 -0.789 -18.925 1.00 98.38 91 ASP A N 1
ATOM 689 C CA . ASP A 1 91 ? 0.174 -2.177 -18.724 1.00 98.38 91 ASP A CA 1
ATOM 690 C C . ASP A 1 91 ? 0.352 -2.539 -17.242 1.00 98.38 91 ASP A C 1
ATOM 692 O O . ASP A 1 91 ? 1.415 -2.980 -16.796 1.00 98.38 91 ASP A O 1
ATOM 696 N N . LEU A 1 92 ? -0.703 -2.280 -16.465 1.00 98.50 92 LEU A N 1
ATOM 697 C CA . LEU A 1 92 ? -0.763 -2.552 -15.033 1.00 98.50 92 LEU A CA 1
ATOM 698 C C . LEU A 1 92 ? -1.495 -3.865 -14.738 1.00 98.50 92 LEU A C 1
ATOM 700 O O . LEU A 1 92 ? -2.710 -3.995 -14.963 1.00 98.50 92 LEU A O 1
ATOM 704 N N . ARG A 1 93 ? -0.775 -4.794 -14.111 1.00 98.06 93 ARG A N 1
ATOM 705 C CA . ARG A 1 93 ? -1.298 -6.056 -13.587 1.00 98.06 93 ARG A CA 1
ATOM 706 C C . ARG A 1 93 ? -1.506 -5.934 -12.081 1.00 98.06 93 ARG A C 1
ATOM 708 O O . ARG A 1 93 ? -0.575 -5.634 -11.348 1.00 98.06 93 ARG A O 1
ATOM 715 N N . THR A 1 94 ? -2.723 -6.198 -11.614 1.00 97.44 94 THR A N 1
ATOM 716 C CA . THR A 1 94 ? -3.068 -6.181 -10.176 1.00 97.44 94 THR A CA 1
ATOM 717 C C . THR A 1 94 ? -3.326 -7.579 -9.615 1.00 97.44 94 THR A C 1
ATOM 719 O O . THR A 1 94 ? -3.376 -7.769 -8.402 1.00 97.44 94 THR A O 1
ATOM 722 N N . ARG A 1 95 ? -3.501 -8.570 -10.500 1.00 96.06 95 ARG A N 1
ATOM 723 C CA . ARG A 1 95 ? -3.769 -9.967 -10.162 1.00 96.06 95 ARG A CA 1
ATOM 724 C C . ARG A 1 95 ? -3.038 -10.909 -11.118 1.00 96.06 95 ARG A C 1
ATOM 726 O O . ARG A 1 95 ? -2.820 -10.541 -12.275 1.00 96.06 95 ARG A O 1
ATOM 733 N N . ASN A 1 96 ? -2.687 -12.096 -10.631 1.00 90.94 96 ASN A N 1
ATOM 734 C CA . ASN A 1 96 ? -2.149 -13.199 -11.424 1.00 90.94 96 ASN A CA 1
ATOM 735 C C . ASN A 1 96 ? -3.260 -13.903 -12.235 1.00 90.94 96 ASN A C 1
ATOM 737 O O . ASN A 1 96 ? -4.438 -13.547 -12.143 1.00 90.94 96 ASN A O 1
ATOM 741 N N . ASP A 1 97 ? -2.892 -14.932 -13.002 1.00 90.06 97 ASP A N 1
ATOM 742 C CA . ASP A 1 97 ? -3.831 -15.699 -13.836 1.00 90.06 97 ASP A CA 1
ATOM 743 C C . ASP A 1 97 ? -4.896 -16.460 -13.021 1.00 90.06 97 ASP A C 1
ATOM 745 O O . ASP A 1 97 ? -5.972 -16.760 -13.534 1.00 90.06 97 ASP A O 1
ATOM 749 N N . ALA A 1 98 ? -4.630 -16.731 -11.739 1.00 92.06 98 ALA A N 1
ATOM 750 C CA . ALA A 1 98 ? -5.587 -17.317 -10.799 1.00 92.06 98 ALA A CA 1
ATOM 751 C C . ALA A 1 98 ? -6.522 -16.270 -10.154 1.00 92.06 98 ALA A C 1
ATOM 753 O O . ALA A 1 98 ? -7.402 -16.619 -9.368 1.00 92.06 98 ALA A O 1
ATOM 754 N N . GLY A 1 99 ? -6.362 -14.983 -10.482 1.00 92.50 99 GLY A N 1
ATOM 755 C CA . GLY A 1 99 ? -7.139 -13.883 -9.909 1.00 92.50 99 GLY A CA 1
ATOM 756 C C . GLY A 1 99 ? -6.667 -13.434 -8.522 1.00 92.50 99 GLY A C 1
ATOM 757 O O . GLY A 1 99 ? -7.334 -12.620 -7.878 1.00 92.50 99 GLY A O 1
ATOM 758 N N . GLU A 1 100 ? -5.521 -13.913 -8.051 1.00 92.50 100 GLU A N 1
ATOM 759 C CA . GLU A 1 100 ? -4.942 -13.562 -6.754 1.00 92.50 100 GLU A CA 1
ATOM 760 C C . GLU A 1 100 ? -4.072 -12.309 -6.874 1.00 92.50 100 GLU A C 1
ATOM 762 O O . GLU A 1 100 ? -3.461 -12.068 -7.914 1.00 92.50 100 GLU A O 1
ATOM 767 N N . GLN A 1 101 ? -4.000 -11.500 -5.815 1.00 94.12 101 GLN A N 1
ATOM 768 C CA . GLN A 1 101 ? -3.078 -10.361 -5.785 1.00 94.12 101 GLN A CA 1
ATOM 769 C C . GLN A 1 101 ? -1.626 -10.842 -5.841 1.00 94.12 101 GLN A C 1
ATOM 771 O O . GLN A 1 101 ? -1.281 -11.870 -5.257 1.00 94.12 101 GLN A O 1
ATOM 776 N N . PHE A 1 102 ? -0.763 -10.072 -6.503 1.00 96.38 102 PHE A N 1
ATOM 777 C CA . PHE A 1 102 ? 0.668 -10.354 -6.493 1.00 96.38 102 PHE A CA 1
ATOM 778 C C . PHE A 1 102 ? 1.224 -10.174 -5.085 1.00 96.38 102 PHE A C 1
ATOM 780 O O . PHE A 1 102 ? 0.993 -9.153 -4.435 1.00 96.38 102 PHE A O 1
ATOM 787 N N . GLY A 1 103 ? 1.971 -11.163 -4.616 1.00 96.31 103 GLY A N 1
ATOM 788 C CA . GLY A 1 103 ? 2.470 -11.165 -3.258 1.00 96.31 103 GLY A CA 1
ATOM 789 C C . GLY A 1 103 ? 3.484 -12.261 -3.004 1.00 96.31 103 GLY A C 1
ATOM 790 O O . GLY A 1 103 ? 3.806 -13.059 -3.882 1.00 96.31 103 GLY A O 1
ATOM 791 N N . PHE A 1 104 ? 4.000 -12.269 -1.785 1.00 96.69 104 PHE A N 1
ATOM 792 C CA . PHE A 1 104 ? 4.944 -13.270 -1.319 1.00 96.69 104 PHE A CA 1
ATOM 793 C C . PHE A 1 104 ? 4.503 -13.836 0.024 1.00 96.69 104 PHE A C 1
ATOM 795 O O . PHE A 1 104 ? 3.783 -13.194 0.795 1.00 96.69 104 PHE A O 1
ATOM 802 N N . SER A 1 105 ? 5.016 -15.026 0.314 1.00 96.94 105 SER A N 1
ATOM 803 C CA . SER A 1 105 ? 4.875 -15.706 1.591 1.00 96.94 105 SER A CA 1
ATOM 804 C C . SER A 1 105 ? 6.258 -16.120 2.080 1.00 96.94 105 SER A C 1
ATOM 806 O O . SER A 1 105 ? 7.036 -16.710 1.333 1.00 96.94 105 SER A O 1
ATOM 808 N N . ALA A 1 106 ? 6.581 -15.776 3.321 1.00 95.88 106 ALA A N 1
ATOM 809 C CA . ALA A 1 106 ? 7.859 -16.051 3.962 1.00 95.88 106 ALA A CA 1
ATOM 810 C C . ALA A 1 106 ? 7.641 -16.543 5.397 1.00 95.88 106 ALA A C 1
ATOM 812 O O . ALA A 1 106 ? 6.553 -16.395 5.964 1.00 95.88 106 ALA A O 1
ATOM 813 N N . LEU A 1 107 ? 8.696 -17.107 5.996 1.00 94.62 107 LEU A N 1
ATOM 814 C CA . LEU A 1 107 ? 8.683 -17.614 7.374 1.00 94.62 107 LEU A CA 1
ATOM 815 C C . LEU A 1 107 ? 7.522 -18.597 7.610 1.00 94.62 107 LEU A C 1
ATOM 817 O O . LEU A 1 107 ? 6.706 -18.387 8.505 1.00 94.62 107 LEU A O 1
ATOM 821 N N . ASP A 1 108 ? 7.403 -19.611 6.750 1.00 94.75 108 ASP A N 1
ATOM 822 C CA . ASP A 1 108 ? 6.332 -20.620 6.796 1.00 94.75 108 ASP A CA 1
ATOM 823 C C . ASP A 1 108 ? 4.918 -20.011 6.799 1.00 94.75 108 ASP A C 1
ATOM 825 O O . ASP A 1 108 ? 4.017 -20.441 7.519 1.00 94.75 108 ASP A O 1
ATOM 829 N N . GLY A 1 109 ? 4.725 -18.946 6.015 1.00 94.81 109 GLY A N 1
ATOM 830 C CA . GLY A 1 109 ? 3.447 -18.245 5.892 1.00 94.81 109 GLY A CA 1
ATOM 831 C C . GLY A 1 109 ? 3.154 -17.235 6.994 1.00 94.81 109 GLY A C 1
ATOM 832 O O . GLY A 1 109 ? 2.107 -16.587 6.947 1.00 94.81 109 GLY A O 1
ATOM 833 N N . ARG A 1 110 ? 4.065 -17.045 7.956 1.00 94.38 110 ARG A N 1
ATOM 834 C CA . ARG A 1 110 ? 3.890 -16.081 9.053 1.00 94.38 110 ARG A CA 1
ATOM 835 C C . ARG A 1 110 ? 4.154 -14.635 8.647 1.00 94.38 110 ARG A C 1
ATOM 837 O O . ARG A 1 110 ? 3.728 -13.731 9.363 1.00 94.38 110 ARG A O 1
ATOM 844 N N . LEU A 1 111 ? 4.825 -14.410 7.520 1.00 95.19 111 LEU A N 1
ATOM 845 C CA . LEU A 1 111 ? 5.028 -13.094 6.925 1.00 95.19 111 LEU A CA 1
ATOM 846 C C . LEU A 1 111 ? 4.509 -13.111 5.492 1.00 95.19 111 LEU A C 1
ATOM 848 O O . LEU A 1 111 ? 4.940 -13.940 4.697 1.00 95.19 111 LEU A O 1
ATOM 852 N N . GLN A 1 112 ? 3.617 -12.183 5.155 1.00 96.88 112 GLN A N 1
ATOM 853 C CA . GLN A 1 112 ? 3.114 -12.063 3.787 1.00 96.88 112 GLN A CA 1
ATOM 854 C C . GLN A 1 112 ? 2.976 -10.600 3.381 1.00 96.88 112 GLN A C 1
ATOM 856 O O . GLN A 1 112 ? 2.676 -9.726 4.201 1.00 96.88 112 GLN A O 1
ATOM 861 N N . GLY A 1 113 ? 3.174 -10.324 2.100 1.00 96.56 113 GLY A N 1
ATOM 862 C CA . GLY A 1 113 ? 2.996 -9.004 1.505 1.00 96.56 113 GLY A CA 1
ATOM 863 C C . GLY A 1 113 ? 2.258 -9.123 0.187 1.00 96.56 113 GLY A C 1
ATOM 864 O O . GLY A 1 113 ? 2.481 -10.084 -0.538 1.00 96.56 113 GLY A O 1
ATOM 865 N N . HIS A 1 114 ? 1.396 -8.152 -0.098 1.00 97.12 114 HIS A N 1
ATOM 866 C CA . HIS A 1 114 ? 0.674 -8.051 -1.360 1.00 97.12 114 HIS A CA 1
ATOM 867 C C . HIS A 1 114 ? 0.911 -6.645 -1.892 1.00 97.12 114 HIS A C 1
ATOM 869 O O . HIS A 1 114 ? 0.786 -5.693 -1.118 1.00 97.12 114 HIS A O 1
ATOM 875 N N . VAL A 1 115 ? 1.309 -6.546 -3.156 1.00 97.81 115 VAL A N 1
ATOM 876 C CA . VAL A 1 115 ? 1.492 -5.260 -3.832 1.00 97.81 115 VAL A CA 1
ATOM 877 C C . VAL A 1 115 ? 0.177 -4.797 -4.433 1.00 97.81 115 VAL A C 1
ATOM 879 O O . VAL A 1 115 ? -0.642 -5.623 -4.845 1.00 97.81 115 VAL A O 1
ATOM 882 N N . ASP A 1 116 ? 0.017 -3.484 -4.559 1.00 98.12 116 ASP A N 1
ATOM 883 C CA . ASP A 1 116 ? -1.143 -2.907 -5.247 1.00 98.12 116 ASP A CA 1
ATOM 884 C C . ASP A 1 116 ? -1.109 -3.255 -6.755 1.00 98.12 116 ASP A C 1
ATOM 886 O O . ASP A 1 116 ? -2.142 -3.484 -7.391 1.00 98.12 116 ASP A O 1
ATOM 890 N N . GLY A 1 117 ? 0.090 -3.390 -7.339 1.00 98.31 117 GLY A N 1
ATOM 891 C CA . GLY A 1 117 ? 0.262 -4.009 -8.652 1.00 98.31 117 GLY A CA 1
ATOM 892 C C . GLY A 1 117 ? 1.693 -4.018 -9.185 1.00 98.31 117 GLY A C 1
ATOM 893 O O . GLY A 1 117 ? 2.641 -3.571 -8.540 1.00 98.31 117 GLY A O 1
ATOM 894 N N . VAL A 1 118 ? 1.837 -4.539 -10.401 1.00 98.44 118 VAL A N 1
ATOM 895 C CA . VAL A 1 118 ? 3.087 -4.587 -11.161 1.00 98.44 118 VAL A CA 1
ATOM 896 C C . VAL A 1 118 ? 2.846 -3.988 -12.541 1.00 98.44 118 VAL A C 1
ATOM 898 O O . VAL A 1 118 ? 1.964 -4.418 -13.287 1.00 98.44 118 VAL A O 1
ATOM 901 N N . LEU A 1 119 ? 3.639 -2.980 -12.880 1.00 98.31 119 LEU A N 1
ATOM 902 C CA . LEU A 1 119 ? 3.695 -2.381 -14.206 1.00 98.31 119 LEU A CA 1
ATOM 903 C C . LEU A 1 119 ? 4.623 -3.241 -15.060 1.00 98.31 119 LEU A C 1
ATOM 905 O O . LEU A 1 119 ? 5.805 -3.347 -14.742 1.00 98.31 119 LEU A O 1
ATOM 909 N N . VAL A 1 120 ? 4.113 -3.863 -16.121 1.00 98.12 120 VAL A N 1
ATOM 910 C CA . VAL A 1 120 ? 4.905 -4.767 -16.981 1.00 98.12 120 VAL A CA 1
ATOM 911 C C . VAL A 1 120 ? 5.323 -4.123 -18.302 1.00 98.12 120 VAL A C 1
ATOM 913 O O . VAL A 1 120 ? 6.265 -4.583 -18.941 1.00 98.12 120 VAL A O 1
ATOM 916 N N . ALA A 1 121 ? 4.658 -3.036 -18.685 1.00 98.31 121 ALA A N 1
ATOM 917 C CA . ALA A 1 121 ? 5.021 -2.155 -19.786 1.00 98.31 121 ALA A CA 1
ATOM 918 C C . ALA A 1 121 ? 4.334 -0.794 -19.594 1.00 98.31 121 ALA A C 1
ATOM 920 O O . ALA A 1 121 ? 3.428 -0.649 -18.768 1.00 98.31 121 ALA A O 1
ATOM 921 N N . GLY A 1 122 ? 4.721 0.205 -20.380 1.00 97.38 122 GLY A N 1
ATOM 922 C CA . GLY A 1 122 ? 4.071 1.510 -20.368 1.00 97.38 122 GLY A CA 1
ATOM 923 C C . GLY A 1 122 ? 4.906 2.590 -21.047 1.00 97.38 122 GLY A C 1
ATOM 924 O O . GLY A 1 122 ? 5.915 2.278 -21.686 1.00 97.38 122 GLY A O 1
ATOM 925 N N . PRO A 1 123 ? 4.498 3.861 -20.911 1.00 97.06 123 PRO A N 1
ATOM 926 C CA . PRO A 1 123 ? 5.236 4.998 -21.448 1.00 97.06 123 PRO A CA 1
ATOM 927 C C . PRO A 1 123 ? 6.648 5.097 -20.854 1.00 97.06 123 PRO A C 1
ATOM 929 O O . PRO A 1 123 ? 6.878 4.697 -19.711 1.00 97.06 123 PRO A O 1
ATOM 932 N N . ASP A 1 124 ? 7.585 5.675 -21.605 1.00 95.25 124 ASP A N 1
ATOM 933 C CA . ASP A 1 124 ? 8.881 6.084 -21.057 1.00 95.25 124 ASP A CA 1
ATOM 934 C C . ASP A 1 124 ? 8.680 7.327 -20.181 1.00 95.25 124 ASP A C 1
ATOM 936 O O . ASP A 1 124 ? 8.280 8.387 -20.669 1.00 95.25 124 ASP A O 1
ATOM 940 N N . LEU A 1 125 ? 8.921 7.188 -18.876 1.00 94.19 125 LEU A N 1
ATOM 941 C CA . LEU A 1 125 ? 8.802 8.297 -17.929 1.00 94.19 125 LEU A CA 1
ATOM 942 C C . LEU A 1 125 ? 10.120 9.058 -17.762 1.00 94.19 125 LEU A C 1
ATOM 944 O O . LEU A 1 125 ? 10.146 10.069 -17.063 1.00 94.19 125 LEU A O 1
ATOM 948 N N . GLY A 1 126 ? 11.221 8.581 -18.349 1.00 93.31 126 GLY A N 1
ATOM 949 C CA . GLY A 1 126 ? 12.568 9.027 -18.021 1.00 93.31 126 GLY A CA 1
ATOM 950 C C . GLY A 1 126 ? 12.973 8.615 -16.602 1.00 93.31 126 GLY A C 1
ATOM 951 O O . GLY A 1 126 ? 12.498 7.616 -16.062 1.00 93.31 126 GLY A O 1
ATOM 952 N N . PHE A 1 127 ? 13.884 9.370 -15.983 1.00 88.50 127 PHE A N 1
ATOM 953 C CA . PHE A 1 127 ? 14.331 9.189 -14.586 1.00 88.50 127 PHE A CA 1
ATOM 954 C C . PHE A 1 127 ? 14.869 7.789 -14.222 1.00 88.50 127 PHE A C 1
ATOM 956 O O . PHE A 1 127 ? 14.881 7.419 -13.050 1.00 88.50 127 PHE A O 1
ATOM 963 N N . GLY A 1 128 ? 15.318 7.007 -15.210 1.00 89.50 128 GLY A N 1
ATOM 964 C CA . GLY A 1 128 ? 15.746 5.619 -14.997 1.00 89.50 128 GLY A CA 1
ATOM 965 C C . GLY A 1 128 ? 14.592 4.651 -14.711 1.00 89.50 128 GLY A C 1
ATOM 966 O O . GLY A 1 128 ? 14.832 3.556 -14.203 1.00 89.50 128 GLY A O 1
ATOM 967 N N . SER A 1 129 ? 13.350 5.050 -15.005 1.00 90.75 129 SER A N 1
ATOM 968 C CA . SER A 1 129 ? 12.193 4.157 -14.963 1.00 90.75 129 SER A CA 1
ATOM 969 C C . SER A 1 129 ? 12.322 3.037 -15.998 1.00 90.75 129 SER A C 1
ATOM 971 O O . SER A 1 129 ? 12.985 3.176 -17.026 1.00 90.75 129 SER A O 1
ATOM 973 N N . GLY A 1 130 ? 11.705 1.900 -15.699 1.00 96.25 130 GLY A N 1
ATOM 974 C CA . GLY A 1 130 ? 11.672 0.738 -16.574 1.00 96.25 130 GLY A CA 1
ATOM 975 C C . GLY A 1 130 ? 10.647 -0.271 -16.078 1.00 96.25 130 GLY A C 1
ATOM 976 O O . GLY A 1 130 ? 9.955 -0.019 -15.092 1.00 96.25 130 GLY A O 1
ATOM 977 N N . TYR A 1 131 ? 10.550 -1.400 -16.771 1.00 97.62 131 TYR A N 1
ATOM 978 C CA . TYR A 1 131 ? 9.563 -2.439 -16.501 1.00 97.62 131 TYR A CA 1
ATOM 979 C C . TYR A 1 131 ? 10.236 -3.822 -16.526 1.00 97.62 131 TYR A C 1
ATOM 981 O O . TYR A 1 131 ? 11.113 -4.038 -17.363 1.00 97.62 131 TYR A O 1
ATOM 989 N N . PRO A 1 132 ? 9.829 -4.771 -15.665 1.00 97.75 132 PRO A N 1
ATOM 990 C CA . PRO A 1 132 ? 8.725 -4.661 -14.718 1.00 97.75 132 PRO A CA 1
ATOM 991 C C . PRO A 1 132 ? 9.062 -3.781 -13.504 1.00 97.75 132 PRO A C 1
ATOM 993 O O . PRO A 1 132 ? 10.180 -3.809 -12.994 1.00 97.75 132 PRO A O 1
ATOM 996 N N . ALA A 1 133 ? 8.083 -3.012 -13.029 1.00 98.19 133 ALA A N 1
ATOM 997 C CA . ALA A 1 133 ? 8.211 -2.167 -11.846 1.00 98.19 133 ALA A CA 1
ATOM 998 C C . ALA A 1 133 ? 7.058 -2.403 -10.871 1.00 98.19 133 ALA A C 1
ATOM 1000 O O . ALA A 1 133 ? 5.894 -2.504 -11.258 1.00 98.19 133 ALA A O 1
ATOM 1001 N N . LEU A 1 134 ? 7.393 -2.457 -9.585 1.00 98.38 134 LEU A N 1
ATOM 1002 C CA . LEU A 1 134 ? 6.414 -2.500 -8.508 1.00 98.38 134 LEU A CA 1
ATOM 1003 C C . LEU A 1 134 ? 5.631 -1.185 -8.446 1.00 98.38 134 LEU A C 1
ATOM 1005 O O . LEU A 1 134 ? 6.225 -0.111 -8.551 1.00 98.38 134 LEU A O 1
ATOM 1009 N N . TRP A 1 135 ? 4.322 -1.268 -8.221 1.00 98.50 135 TRP A N 1
ATOM 1010 C CA . TRP A 1 135 ? 3.470 -0.117 -7.958 1.00 98.50 135 TRP A CA 1
ATOM 1011 C C . TRP A 1 135 ? 2.804 -0.216 -6.580 1.00 98.50 135 TRP A C 1
ATOM 1013 O O . TRP A 1 135 ? 2.254 -1.253 -6.218 1.00 98.50 135 TRP A O 1
ATOM 1023 N N . GLU A 1 136 ? 2.857 0.887 -5.830 1.00 98.25 136 GLU A N 1
ATOM 1024 C CA . GLU A 1 136 ? 2.162 1.086 -4.554 1.00 98.25 136 GLU A CA 1
ATOM 1025 C C . GLU A 1 136 ? 1.457 2.443 -4.552 1.00 98.25 136 GLU A C 1
ATOM 1027 O O . GLU A 1 136 ? 2.020 3.460 -4.962 1.00 98.25 136 GLU A O 1
ATOM 1032 N N . ASN A 1 137 ? 0.245 2.481 -4.017 1.00 97.88 137 ASN A N 1
ATOM 1033 C CA . ASN A 1 137 ? -0.593 3.657 -3.918 1.00 97.88 137 ASN A CA 1
ATOM 1034 C C . ASN A 1 137 ? -1.007 3.934 -2.474 1.00 97.88 137 ASN A C 1
ATOM 1036 O O . ASN A 1 137 ? -1.264 3.023 -1.686 1.00 97.88 137 ASN A O 1
ATOM 1040 N N . LYS A 1 138 ? -1.120 5.214 -2.107 1.00 97.56 138 LYS A N 1
ATOM 1041 C CA . LYS A 1 138 ? -1.700 5.619 -0.820 1.00 97.56 138 LYS A CA 1
ATOM 1042 C C . LYS A 1 138 ? -2.631 6.822 -0.971 1.00 97.56 138 LYS A C 1
ATOM 1044 O O . LYS A 1 138 ? -2.290 7.825 -1.588 1.00 97.56 138 LYS A O 1
ATOM 1049 N N . CYS A 1 139 ? -3.788 6.761 -0.317 1.00 97.81 139 CYS A N 1
ATOM 1050 C CA . CYS A 1 139 ? -4.667 7.914 -0.123 1.00 97.81 139 CYS A CA 1
ATOM 1051 C C . CYS A 1 139 ? -4.326 8.592 1.214 1.00 97.81 139 CYS A C 1
ATOM 1053 O O . CYS A 1 139 ? -4.500 8.004 2.285 1.00 97.81 139 CYS A O 1
ATOM 1055 N N . LEU A 1 140 ? -3.792 9.812 1.164 1.00 97.25 140 LEU A N 1
ATOM 1056 C CA . LEU A 1 140 ? -3.224 10.519 2.313 1.00 97.25 140 LEU A CA 1
ATOM 1057 C C . LEU A 1 140 ? -4.009 11.800 2.601 1.00 97.25 140 LEU A C 1
ATOM 1059 O O . LEU A 1 140 ? -4.345 12.533 1.683 1.00 97.25 140 LEU A O 1
ATOM 1063 N N . GLY A 1 141 ? -4.240 12.129 3.875 1.00 97.06 141 GLY A N 1
ATOM 1064 C CA . GLY A 1 141 ? -4.756 13.461 4.230 1.00 97.06 141 GLY A CA 1
ATOM 1065 C C . GLY A 1 141 ? -3.764 14.573 3.863 1.00 97.06 141 GLY A C 1
ATOM 1066 O O . GLY A 1 141 ? -2.555 14.318 3.808 1.00 97.06 141 GLY A O 1
ATOM 1067 N N . ALA A 1 142 ? -4.234 15.812 3.683 1.00 97.19 142 ALA A N 1
ATOM 1068 C CA . ALA A 1 142 ? -3.438 16.886 3.077 1.00 97.19 142 ALA A CA 1
ATOM 1069 C C . ALA A 1 142 ? -2.098 17.153 3.770 1.00 97.19 142 ALA A C 1
ATOM 1071 O O . ALA A 1 142 ? -1.083 17.338 3.100 1.00 97.19 142 ALA A O 1
ATOM 1072 N N . LYS A 1 143 ? -2.051 17.143 5.111 1.00 97.06 143 LYS A N 1
ATOM 1073 C CA . LYS A 1 143 ? -0.779 17.293 5.842 1.00 97.06 143 LYS A CA 1
ATOM 1074 C C . LYS A 1 143 ? 0.198 16.192 5.438 1.00 97.06 143 LYS A C 1
ATOM 1076 O O . LYS A 1 143 ? 1.355 16.466 5.140 1.00 97.06 143 LYS A O 1
ATOM 1081 N N . SER A 1 144 ? -0.275 14.949 5.421 1.00 96.12 144 SER A N 1
ATOM 1082 C CA . SER A 1 144 ? 0.581 13.812 5.128 1.00 96.12 144 SER A CA 1
ATOM 1083 C C . SER A 1 144 ? 1.048 13.775 3.678 1.00 96.12 144 SER A C 1
ATOM 1085 O O . SER A 1 144 ? 2.172 13.340 3.429 1.00 96.12 144 SER A O 1
ATOM 1087 N N . TRP A 1 145 ? 0.200 14.230 2.761 1.00 97.94 145 TRP A N 1
ATOM 1088 C CA . TRP A 1 145 ? 0.505 14.361 1.344 1.00 97.94 145 TRP A CA 1
ATOM 1089 C C . TRP A 1 145 ? 1.570 15.443 1.088 1.00 97.94 145 TRP A C 1
ATOM 1091 O O . TRP A 1 145 ? 2.580 15.158 0.454 1.00 97.94 145 TRP A O 1
ATOM 1101 N N . ARG A 1 146 ? 1.432 16.639 1.684 1.00 97.69 146 ARG A N 1
ATOM 1102 C CA . ARG A 1 146 ? 2.412 17.740 1.541 1.00 97.69 146 ARG A CA 1
ATOM 1103 C C . ARG A 1 146 ? 3.795 17.377 2.075 1.00 97.69 146 ARG A C 1
ATOM 1105 O O . ARG A 1 146 ? 4.808 17.716 1.473 1.00 97.69 146 ARG A O 1
ATOM 1112 N N . GLU A 1 147 ? 3.847 16.669 3.203 1.00 97.88 147 GLU A N 1
ATOM 1113 C CA . GLU A 1 147 ? 5.116 16.169 3.742 1.00 97.88 147 GLU A CA 1
ATOM 1114 C C . GLU A 1 147 ? 5.792 15.196 2.767 1.00 97.88 147 GLU A C 1
ATOM 1116 O O . GLU A 1 147 ? 7.004 15.266 2.575 1.00 97.88 147 GLU A O 1
ATOM 1121 N N . LEU A 1 148 ? 5.015 14.315 2.126 1.00 97.62 148 LEU A N 1
ATOM 1122 C CA . LEU A 1 148 ? 5.532 13.378 1.128 1.00 97.62 148 LEU A CA 1
ATOM 1123 C C . LEU A 1 148 ? 6.059 14.104 -0.116 1.00 97.62 148 LEU A C 1
ATOM 1125 O O . LEU A 1 148 ? 7.138 13.768 -0.600 1.00 97.62 148 LEU A O 1
ATOM 1129 N N . GLU A 1 149 ? 5.334 15.110 -0.602 1.00 96.62 149 GLU A N 1
ATOM 1130 C CA . GLU A 1 149 ? 5.755 15.952 -1.726 1.00 96.62 149 GLU A CA 1
ATOM 1131 C C . GLU A 1 149 ? 7.085 16.662 -1.428 1.00 96.62 149 GLU A C 1
ATOM 1133 O O . GLU A 1 149 ? 8.025 16.599 -2.223 1.00 96.62 149 GLU A O 1
ATOM 1138 N N . LYS A 1 150 ? 7.197 17.276 -0.244 1.00 97.81 150 LYS A N 1
ATOM 1139 C CA . LYS A 1 150 ? 8.367 18.062 0.160 1.00 97.81 150 LYS A CA 1
ATOM 1140 C C . LYS A 1 150 ? 9.598 17.209 0.470 1.00 97.81 150 LYS A C 1
ATOM 1142 O O . LYS A 1 150 ? 10.709 17.584 0.102 1.00 97.81 150 LYS A O 1
ATOM 1147 N N . HIS A 1 151 ? 9.418 16.095 1.176 1.00 97.56 151 HIS A N 1
ATOM 1148 C CA . HIS A 1 151 ? 10.525 15.321 1.748 1.00 97.56 151 HIS A CA 1
ATOM 1149 C C . HIS A 1 151 ? 10.788 13.987 1.037 1.00 97.56 151 HIS A C 1
ATOM 1151 O O . HIS A 1 151 ? 11.775 13.323 1.347 1.00 97.56 151 HIS A O 1
ATOM 1157 N N . ARG A 1 152 ? 9.971 13.618 0.040 1.00 96.00 152 ARG A N 1
ATOM 1158 C CA . ARG A 1 152 ? 10.018 12.324 -0.667 1.00 96.00 152 ARG A CA 1
ATOM 1159 C C . ARG A 1 152 ? 9.767 11.130 0.268 1.00 96.00 152 ARG A C 1
ATOM 1161 O O . ARG A 1 152 ? 9.704 11.257 1.490 1.00 96.00 152 ARG A O 1
ATOM 1168 N N . LEU A 1 153 ? 9.588 9.943 -0.318 1.00 96.69 153 LEU A N 1
ATOM 1169 C CA . LEU A 1 153 ? 9.066 8.764 0.383 1.00 96.69 153 LEU A CA 1
ATOM 1170 C C . LEU A 1 153 ? 9.909 8.336 1.590 1.00 96.69 153 LEU A C 1
ATOM 1172 O O . LEU A 1 153 ? 9.373 8.232 2.689 1.00 96.69 153 LEU A O 1
ATOM 1176 N N . ALA A 1 154 ? 11.214 8.128 1.400 1.00 95.94 154 ALA A N 1
ATOM 1177 C CA . ALA A 1 154 ? 12.086 7.582 2.442 1.00 95.94 154 ALA A CA 1
ATOM 1178 C C . ALA A 1 154 ? 12.172 8.471 3.690 1.00 95.94 154 ALA A C 1
ATOM 1180 O O . ALA A 1 154 ? 12.176 7.954 4.802 1.00 95.94 154 ALA A O 1
ATOM 1181 N N . SER A 1 155 ? 12.192 9.798 3.522 1.00 96.44 155 SER A N 1
ATOM 1182 C CA . SER A 1 155 ? 12.250 10.730 4.653 1.00 96.44 155 SER A CA 1
ATOM 1183 C C . SER A 1 155 ? 10.868 10.986 5.258 1.00 96.44 155 SER A C 1
ATOM 1185 O O . SER A 1 155 ? 10.714 10.927 6.476 1.00 96.44 155 SER A O 1
ATOM 1187 N N . ALA A 1 156 ? 9.841 11.219 4.433 1.00 96.94 156 ALA A N 1
ATOM 1188 C CA . ALA A 1 156 ? 8.505 11.538 4.932 1.00 96.94 156 ALA A CA 1
ATOM 1189 C C . ALA A 1 156 ? 7.798 10.322 5.544 1.00 96.94 156 ALA A C 1
ATOM 1191 O O . ALA A 1 156 ? 7.055 10.442 6.522 1.00 96.94 156 ALA A O 1
ATOM 1192 N N . ARG A 1 157 ? 7.965 9.143 4.939 1.00 96.19 157 ARG A N 1
ATOM 1193 C CA . ARG A 1 157 ? 7.259 7.906 5.292 1.00 96.19 157 ARG A CA 1
ATOM 1194 C C . ARG A 1 157 ? 8.215 6.705 5.266 1.00 96.19 157 ARG A C 1
ATOM 1196 O O . ARG A 1 157 ? 8.052 5.825 4.419 1.00 96.19 157 ARG A O 1
ATOM 1203 N N . PRO A 1 158 ? 9.148 6.606 6.232 1.00 95.06 158 PRO A N 1
ATOM 1204 C CA . PRO A 1 158 ? 10.082 5.479 6.312 1.00 95.06 158 PRO A CA 1
ATOM 1205 C C . PRO A 1 158 ? 9.385 4.111 6.303 1.00 95.06 158 PRO A C 1
ATOM 1207 O O . PRO A 1 158 ? 9.868 3.179 5.674 1.00 95.06 158 PRO A O 1
ATOM 1210 N N . VAL A 1 159 ? 8.201 4.012 6.925 1.00 95.94 159 VAL A N 1
ATOM 1211 C CA . VAL A 1 159 ? 7.389 2.782 6.941 1.00 95.94 159 VAL A CA 1
ATOM 1212 C C . VAL A 1 159 ? 7.007 2.329 5.527 1.00 95.94 159 VAL A C 1
ATOM 1214 O O . VAL A 1 159 ? 7.125 1.151 5.208 1.00 95.94 159 VAL A O 1
ATOM 1217 N N . TYR A 1 160 ? 6.578 3.258 4.665 1.00 97.19 160 TYR A N 1
ATOM 1218 C CA . TYR A 1 160 ? 6.193 2.945 3.285 1.00 97.19 160 TYR A CA 1
ATOM 1219 C C . TYR A 1 160 ? 7.412 2.667 2.407 1.00 97.19 160 TYR A C 1
ATOM 1221 O O . TYR A 1 160 ? 7.354 1.799 1.544 1.00 97.19 160 TYR A O 1
ATOM 1229 N N . ALA A 1 161 ? 8.533 3.349 2.651 1.00 97.19 161 ALA A N 1
ATOM 1230 C CA . ALA A 1 161 ? 9.783 3.038 1.964 1.00 97.19 161 ALA A CA 1
ATOM 1231 C C . ALA A 1 161 ? 10.278 1.621 2.302 1.00 97.19 161 ALA A C 1
ATOM 1233 O O . ALA A 1 161 ? 10.665 0.882 1.402 1.00 97.19 161 ALA A O 1
ATOM 1234 N N . ALA A 1 162 ? 10.201 1.218 3.575 1.00 96.75 162 ALA A N 1
ATOM 1235 C CA . ALA A 1 162 ? 10.527 -0.141 4.001 1.00 96.75 162 ALA A CA 1
ATOM 1236 C C . ALA A 1 162 ? 9.582 -1.178 3.375 1.00 96.75 162 ALA A C 1
ATOM 1238 O O . ALA A 1 162 ? 10.045 -2.212 2.904 1.00 96.75 162 ALA A O 1
ATOM 1239 N N . GLN A 1 163 ? 8.278 -0.887 3.319 1.00 97.56 163 GLN A N 1
ATOM 1240 C CA . GLN A 1 163 ? 7.295 -1.735 2.640 1.00 97.56 163 GLN A CA 1
ATOM 1241 C C . GLN A 1 163 ? 7.667 -1.954 1.165 1.00 97.56 163 GLN A C 1
ATOM 1243 O O . GLN A 1 163 ? 7.792 -3.099 0.740 1.00 97.56 163 GLN A O 1
ATOM 1248 N N . VAL A 1 164 ? 7.900 -0.873 0.410 1.00 98.12 164 VAL A N 1
ATOM 1249 C CA . VAL A 1 164 ? 8.304 -0.940 -1.005 1.00 98.12 164 VAL A CA 1
ATOM 1250 C C . VAL A 1 164 ? 9.581 -1.765 -1.170 1.00 98.12 164 VAL A C 1
ATOM 1252 O O . VAL A 1 164 ? 9.613 -2.675 -1.993 1.00 98.12 164 VAL A O 1
ATOM 1255 N N . ALA A 1 165 ? 10.607 -1.503 -0.357 1.00 97.44 165 ALA A N 1
ATOM 1256 C CA . ALA A 1 165 ? 11.880 -2.215 -0.440 1.00 97.44 165 ALA A CA 1
ATOM 1257 C C . ALA A 1 165 ? 11.730 -3.719 -0.159 1.00 97.44 165 ALA A C 1
ATOM 1259 O O . ALA A 1 165 ? 12.284 -4.540 -0.887 1.00 97.44 165 ALA A O 1
ATOM 1260 N N . LEU A 1 166 ? 10.948 -4.092 0.861 1.00 97.12 166 LEU A N 1
ATOM 1261 C CA . LEU A 1 166 ? 10.652 -5.494 1.161 1.00 97.12 166 LEU A CA 1
ATOM 1262 C C . LEU A 1 166 ? 9.935 -6.163 -0.008 1.00 97.12 166 LEU A C 1
ATOM 1264 O O . LEU A 1 166 ? 10.290 -7.272 -0.392 1.00 97.12 166 LEU A O 1
ATOM 1268 N N . TYR A 1 167 ? 8.950 -5.491 -0.595 1.00 98.31 167 TYR A N 1
ATOM 1269 C CA . TYR A 1 167 ? 8.195 -6.049 -1.709 1.00 98.31 167 TYR A CA 1
ATOM 1270 C C . TYR A 1 167 ? 9.069 -6.228 -2.950 1.00 98.31 167 TYR A C 1
ATOM 1272 O O . TYR A 1 167 ? 9.042 -7.296 -3.554 1.00 98.31 167 TYR A O 1
ATOM 1280 N N . GLN A 1 168 ? 9.907 -5.245 -3.287 1.00 98.12 168 GLN A N 1
ATOM 1281 C CA . GLN A 1 168 ? 10.869 -5.376 -4.384 1.00 98.12 168 GLN A CA 1
ATOM 1282 C C . GLN A 1 168 ? 11.870 -6.514 -4.151 1.00 98.12 168 GLN A C 1
ATOM 1284 O O . GLN A 1 168 ? 12.227 -7.207 -5.100 1.00 98.12 168 GLN A O 1
ATOM 1289 N N . ALA A 1 169 ? 12.313 -6.724 -2.909 1.00 97.31 169 ALA A N 1
ATOM 1290 C CA . ALA A 1 169 ? 13.229 -7.808 -2.574 1.00 97.31 169 ALA A CA 1
ATOM 1291 C C . ALA A 1 169 ? 12.560 -9.186 -2.709 1.00 97.31 169 ALA A C 1
ATOM 1293 O O . ALA A 1 169 ? 13.079 -10.044 -3.414 1.00 97.31 169 ALA A O 1
ATOM 1294 N N . TYR A 1 170 ? 11.399 -9.391 -2.079 1.00 97.50 170 TYR A N 1
ATOM 1295 C CA . TYR A 1 170 ? 10.716 -10.691 -2.070 1.00 97.50 170 TYR A CA 1
ATOM 1296 C C . TYR A 1 170 ? 10.052 -11.064 -3.403 1.00 97.50 170 TYR A C 1
ATOM 1298 O O . TYR A 1 170 ? 9.827 -12.246 -3.645 1.00 97.50 170 TYR A O 1
ATOM 1306 N N . LEU A 1 171 ? 9.725 -10.083 -4.251 1.00 97.06 171 LEU A N 1
ATOM 1307 C CA . LEU A 1 171 ? 9.163 -10.307 -5.590 1.00 97.06 171 LEU A CA 1
ATOM 1308 C C . LEU A 1 171 ? 10.202 -10.172 -6.710 1.00 97.06 171 LEU A C 1
ATOM 1310 O O . LEU A 1 171 ? 9.836 -10.217 -7.879 1.00 97.06 171 LEU A O 1
ATOM 1314 N N . GLU A 1 172 ? 11.473 -9.945 -6.369 1.00 97.31 172 GLU A N 1
ATOM 1315 C CA . GLU A 1 172 ? 12.564 -9.720 -7.328 1.00 97.31 172 GLU A CA 1
ATOM 1316 C C . GLU A 1 172 ? 12.334 -8.526 -8.288 1.00 97.31 172 GLU A C 1
ATOM 1318 O O . GLU A 1 172 ? 12.934 -8.426 -9.355 1.00 97.31 172 GLU A O 1
ATOM 1323 N N . LEU A 1 173 ? 11.528 -7.541 -7.875 1.00 97.31 173 LEU A N 1
ATOM 1324 C CA . LEU A 1 173 ? 11.186 -6.324 -8.632 1.00 97.31 173 LEU A CA 1
ATOM 1325 C C . LEU A 1 173 ? 12.111 -5.135 -8.316 1.00 97.31 173 LEU A C 1
ATOM 1327 O O . LEU A 1 173 ? 11.662 -3.993 -8.218 1.00 97.31 173 LEU A O 1
ATOM 1331 N N . HIS A 1 174 ? 13.403 -5.394 -8.109 1.00 96.00 174 HIS A N 1
ATOM 1332 C CA . HIS A 1 174 ? 14.394 -4.383 -7.708 1.00 96.00 174 HIS A CA 1
ATOM 1333 C C . HIS A 1 174 ? 15.258 -3.862 -8.868 1.00 96.00 174 HIS A C 1
ATOM 1335 O O . HIS A 1 174 ? 16.008 -2.906 -8.682 1.00 96.00 174 HIS A O 1
ATOM 1341 N N . ALA A 1 175 ? 15.156 -4.465 -10.059 1.00 95.94 175 ALA A N 1
ATOM 1342 C CA . ALA A 1 175 ? 15.908 -4.041 -11.244 1.00 95.94 175 ALA A CA 1
ATOM 1343 C C . ALA A 1 175 ? 15.510 -2.636 -11.735 1.00 95.94 175 ALA A C 1
ATOM 1345 O O . ALA A 1 175 ? 16.341 -1.913 -12.285 1.00 95.94 175 ALA A O 1
ATOM 1346 N N . HIS A 1 176 ? 14.256 -2.239 -11.504 1.00 97.06 176 HIS A N 1
ATOM 1347 C CA . HIS A 1 176 ? 13.728 -0.919 -11.835 1.00 97.06 176 HIS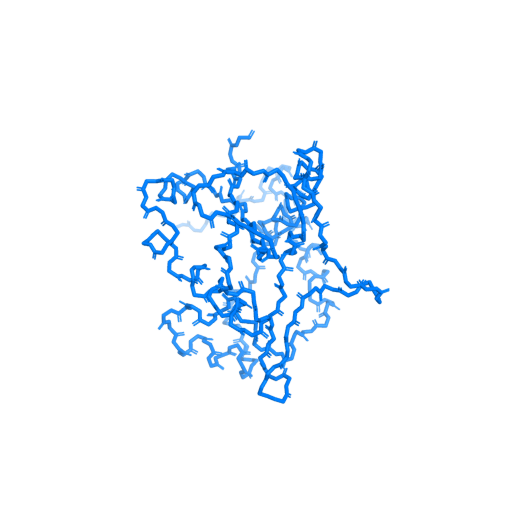 A CA 1
ATOM 1348 C C . HIS A 1 176 ? 13.168 -0.225 -10.585 1.00 97.06 176 HIS A C 1
ATOM 1350 O O . HIS A 1 176 ? 12.678 -0.903 -9.674 1.00 97.06 176 HIS A O 1
ATOM 1356 N N . PRO A 1 177 ? 13.214 1.119 -10.511 1.00 95.94 177 PRO A N 1
ATOM 1357 C CA . PRO A 1 177 ? 12.584 1.857 -9.422 1.00 95.94 177 PRO A CA 1
ATOM 1358 C C . PRO A 1 177 ? 11.082 1.560 -9.330 1.00 95.94 177 PRO A C 1
ATOM 1360 O O . PRO A 1 177 ? 10.388 1.531 -10.345 1.00 95.94 177 PRO A O 1
ATOM 1363 N N . ALA A 1 178 ? 10.570 1.392 -8.111 1.00 97.50 178 ALA A N 1
ATOM 1364 C CA . ALA A 1 178 ? 9.134 1.285 -7.882 1.00 97.50 178 ALA A CA 1
ATOM 1365 C C . ALA A 1 178 ? 8.417 2.612 -8.182 1.00 97.50 178 ALA A C 1
ATOM 1367 O O . ALA A 1 178 ? 8.930 3.694 -7.875 1.00 97.50 178 ALA A O 1
ATOM 1368 N N . LEU A 1 179 ? 7.192 2.529 -8.701 1.00 97.25 179 LEU A N 1
ATOM 1369 C CA . LEU A 1 179 ? 6.289 3.667 -8.812 1.00 97.25 179 LEU A CA 1
ATOM 1370 C C . LEU A 1 179 ? 5.453 3.779 -7.533 1.00 97.25 179 LEU A C 1
ATOM 1372 O O . LEU A 1 179 ? 4.640 2.910 -7.233 1.00 97.25 179 LEU A O 1
ATOM 1376 N N . PHE A 1 180 ? 5.616 4.873 -6.791 1.00 97.69 180 PHE A N 1
ATOM 1377 C CA . PHE A 1 180 ? 4.794 5.165 -5.616 1.00 97.69 180 PHE A CA 1
ATOM 1378 C C . PHE A 1 180 ? 3.863 6.344 -5.902 1.00 97.69 180 PHE A C 1
ATOM 1380 O O . PHE A 1 180 ? 4.334 7.464 -6.115 1.00 97.69 180 PHE A O 1
ATOM 1387 N N . THR A 1 181 ? 2.551 6.117 -5.878 1.00 97.62 181 THR A N 1
ATOM 1388 C CA . THR A 1 181 ? 1.544 7.163 -6.098 1.00 97.62 181 THR A CA 1
ATOM 1389 C C . THR A 1 181 ? 0.869 7.569 -4.795 1.00 97.62 181 THR A C 1
ATOM 1391 O O . THR A 1 181 ? 0.641 6.757 -3.898 1.00 97.62 181 THR A O 1
ATOM 1394 N N . ALA A 1 182 ? 0.538 8.854 -4.677 1.00 97.62 182 ALA A N 1
ATOM 1395 C CA . ALA A 1 182 ? -0.191 9.368 -3.530 1.00 97.62 182 ALA A CA 1
ATOM 1396 C C . ALA A 1 182 ? -1.298 10.329 -3.957 1.00 97.62 182 ALA A C 1
ATOM 1398 O O . ALA A 1 182 ? -1.033 11.357 -4.581 1.00 97.62 182 ALA A O 1
ATOM 1399 N N . VAL A 1 183 ? -2.527 10.019 -3.553 1.00 97.62 183 VAL A N 1
ATOM 1400 C CA . VAL A 1 183 ? -3.705 10.866 -3.772 1.00 97.62 183 VAL A CA 1
ATOM 1401 C C . VAL A 1 183 ? -4.000 11.634 -2.490 1.00 97.62 183 VAL A C 1
ATOM 1403 O O . VAL A 1 183 ? -3.972 11.062 -1.396 1.00 97.62 183 VAL A O 1
ATOM 1406 N N . ASN A 1 184 ? -4.257 12.934 -2.610 1.00 97.38 184 ASN A N 1
ATOM 1407 C CA . ASN A 1 184 ? -4.690 13.745 -1.482 1.00 97.38 184 ASN A CA 1
ATOM 1408 C C . ASN A 1 184 ? -6.180 13.488 -1.222 1.00 97.38 184 ASN A C 1
ATOM 1410 O O . ASN A 1 184 ? -7.006 13.670 -2.104 1.00 97.38 184 ASN A O 1
ATOM 1414 N N . ALA A 1 185 ? -6.522 13.069 -0.009 1.00 96.06 185 ALA A N 1
ATOM 1415 C CA . ALA A 1 185 ? -7.894 12.759 0.380 1.00 96.06 185 ALA A CA 1
ATOM 1416 C C . ALA A 1 185 ? -8.804 13.996 0.494 1.00 96.06 185 ALA A C 1
ATOM 1418 O O . ALA A 1 185 ? -10.014 13.837 0.647 1.00 96.06 185 ALA A O 1
ATOM 1419 N N . ASP A 1 186 ? -8.215 15.193 0.475 1.00 94.31 186 ASP A N 1
ATOM 1420 C CA . ASP A 1 186 ? -8.900 16.468 0.690 1.00 94.31 186 ASP A CA 1
ATOM 1421 C C . ASP A 1 186 ? -9.116 17.253 -0.629 1.00 94.31 186 ASP A C 1
ATOM 1423 O O . ASP A 1 186 ? -9.412 18.448 -0.585 1.00 94.31 186 ASP A O 1
ATOM 1427 N N . THR A 1 187 ? -8.934 16.603 -1.788 1.00 90.19 187 THR A N 1
ATOM 1428 C CA . THR A 1 187 ? -9.173 17.134 -3.148 1.00 90.19 187 THR A CA 1
ATOM 1429 C C . THR A 1 187 ? -10.113 16.222 -3.912 1.00 90.19 187 THR A C 1
ATOM 1431 O O . THR A 1 187 ? -11.026 16.753 -4.576 1.00 90.19 187 THR A O 1
#

Radius of gyration: 19.0 Å; chains: 1; bounding box: 45×39×54 Å

Sequence (187 aa):
MMDFNASKSLSARLTALIDAGMQQARAAQPRRTYLGASRLGVACERALQYEVADAPVDPGREADGRLLRVFDRGHVIEDCMVGWLRAAGFDLRTRNDAGEQFGFSALDGRLQGHVDGVLVAGPDLGFGSGYPALWENKCLGAKSWRELEKHRLASARPVYAAQVALYQAYLELHAHPALFTAVNADT

Secondary structure (DSSP, 8-state):
---TTTT-SHHHHHHHHHHHHHHHHHHTSPPP-SEEGGGTT-S-HHHHHHHHTTPPPPTT-SPPHHHHHHHHHHHHHHHHHHHHHHHTT-EEE-B-TTSPBSEEEETTTTEEEE-SEEEEE-----TT--SSEEEEEEEE-HHHHHHHHHHHHHHH-HHHHHHHHHHHHHTTTTSSPPEEEEEETT-

Foldseek 3Di:
DDPPCCCVDPVSVVLVVQQVVLLVVVVPDDQDQAQELLCVLDPDVVVSVCSNVVPDDDPPRPDTSVNVVQVVVFVVVLVVVVVVCVVQFWPKDQADPVRHFDKDADPPNRYIYGASTWGADGDCPPPQADPRATEHEGEDEPVLVVLCVVPNPCRSPVSVVSSRVVGCVRVVRPNGYHHYYYHHPVD

pLDDT: mean 92.58, std 9.62, range [39.75, 98.69]

Organism: NCBI:txid1273429